Protein AF-A0A7Y2B402-F1 (afdb_monomer)

Sequence (270 aa):
MCKANLRSAFLPIAVLLTAFVLPTQAGGSGSSIPGFPDASLTIYPVSLILTGPVEEHSRFAEGFRRKFESEATDHARTLGSLLKEEGFDRSEFEETKLSLPAKSEAVAERAAAFGDFVRDSELKTDYALCATFTLHLEKGFQNVHGVIVDRMGTVVWQESQGVGDPAFDEDPPGTELQSLELLCARLTIPMALDEMSDAERTGAESRALRELRAKEPPARAEFAAMAERLAAMKDAEAAPDVLVFPARVGGDHTDTESATNLSALLSEAD

Nearest PDB structures (foldseek):
  6oga-assembly2_B  TM=4.633E-01  e=3.823E+00  Aequorea victoria
  6ofk-assembly2_B  TM=4.652E-01  e=3.823E+00  Aequorea victoria
  6ofm-assembly1_A  TM=4.617E-01  e=3.368E+00  Aequorea victoria
  6ofl-assembly2_B  TM=4.666E-01  e=4.340E+00  Aequorea victoria
  7dna-assembly5_I  TM=4.122E-01  e=7.206E+00  Aequorea victoria

Radius of gyration: 27.08 Å; Cα contacts (8 Å, |Δi|>4): 341; chains: 1; bounding box: 43×130×37 Å

Foldseek 3Di:
DDDDDDDDDDDDDPPPPPPPPDPPPPDPDLDAQPCFPPFAEEEEFEAEAEDAPCVVVVVVNVVVRVVSLVCRQVLSVLLCVLLLLLQRNRYHYDDDDQDADRDPVCQVRRLQSQLVVLQVDPDPTQKYKYWYWYAYPVPGTFKIKMFIAGSNSHTRDIDMDGPPHPVCVVPPDRDSSVSSVVVSVVVCRNNVSVVDDPVSRSNPVVNVVVVVVPPDDDDPVVVVVVVVVVVVQVVPPPPDDDDFAFDDDPHPDGHPVVSVVVVVVVVVVD

Solvent-accessible surface area (backbone atoms only — not comparable to full-atom values): 15779 Å² total; per-residue (Å²): 134,86,89,85,86,84,89,84,86,89,76,85,83,79,80,80,79,77,78,78,78,69,83,80,78,78,72,87,70,92,56,58,42,88,58,45,70,82,47,32,34,31,32,33,35,45,43,79,30,83,40,72,67,45,79,85,38,39,72,58,50,51,52,50,48,54,52,49,66,70,43,12,48,56,52,26,51,49,41,46,50,54,35,21,35,57,24,49,75,53,61,47,77,43,82,66,82,80,91,60,69,72,53,86,87,40,56,69,58,30,50,49,51,50,12,55,52,39,46,76,39,90,62,88,40,55,28,37,37,40,39,40,38,32,34,25,80,88,73,44,59,45,33,44,32,43,37,34,20,36,57,77,18,47,77,73,44,70,51,76,50,26,77,85,37,70,73,35,65,75,61,60,45,89,45,74,64,47,45,41,52,52,51,48,63,64,44,29,56,40,36,38,41,76,77,53,49,80,90,65,28,83,9,54,69,58,40,52,52,46,58,64,63,68,44,77,76,75,53,75,67,51,58,53,49,48,54,53,50,51,51,54,51,67,70,42,85,63,84,76,86,80,84,72,71,50,52,67,51,90,79,83,43,65,39,54,64,62,24,51,52,49,49,49,51,62,65,64,74,111

pLDDT: mean 78.88, std 19.61, range [28.56, 98.06]

Structure (mmCIF, N/CA/C/O backbone):
data_AF-A0A7Y2B402-F1
#
_entry.id   AF-A0A7Y2B402-F1
#
loop_
_atom_site.group_PDB
_atom_site.id
_atom_site.type_symbol
_atom_site.label_atom_id
_atom_site.label_alt_id
_atom_site.label_comp_id
_atom_site.label_asym_id
_atom_site.label_entity_id
_atom_site.label_seq_id
_atom_site.pdbx_PDB_ins_code
_atom_site.Cartn_x
_atom_site.Cartn_y
_atom_site.Cartn_z
_atom_site.occupancy
_atom_site.B_iso_or_equiv
_atom_site.auth_seq_id
_atom_site.auth_comp_id
_atom_site.auth_asym_id
_atom_site.auth_atom_id
_atom_site.pdbx_PDB_model_num
ATOM 1 N N . MET A 1 1 ? 8.230 -80.513 -9.243 1.00 34.03 1 MET A N 1
ATOM 2 C CA . MET A 1 1 ? 8.070 -80.216 -7.803 1.00 34.03 1 MET A CA 1
ATOM 3 C C . MET A 1 1 ? 7.024 -79.118 -7.636 1.00 34.03 1 MET A C 1
ATOM 5 O O . MET A 1 1 ? 7.102 -78.137 -8.351 1.00 34.03 1 MET A O 1
ATOM 9 N N . CYS A 1 2 ? 6.052 -79.381 -6.755 1.00 28.56 2 CYS A N 1
ATOM 10 C CA . CYS A 1 2 ? 5.091 -78.530 -6.025 1.00 28.56 2 CYS A CA 1
ATOM 11 C C . CYS A 1 2 ? 4.362 -77.307 -6.638 1.00 28.56 2 CYS A C 1
ATOM 13 O O . CYS A 1 2 ? 4.950 -76.368 -7.154 1.00 28.56 2 CYS A O 1
ATOM 15 N N . LYS A 1 3 ? 3.035 -77.333 -6.408 1.00 34.16 3 LYS A N 1
ATOM 16 C CA . LYS A 1 3 ? 2.004 -76.276 -6.496 1.00 34.16 3 LYS A CA 1
ATOM 17 C C . LYS A 1 3 ? 2.286 -75.071 -5.578 1.00 34.16 3 LYS A C 1
ATOM 19 O O . LYS A 1 3 ? 2.798 -75.298 -4.488 1.00 34.16 3 LYS A O 1
ATOM 24 N N . ALA A 1 4 ? 1.734 -73.891 -5.905 1.00 30.84 4 ALA A N 1
ATOM 25 C CA . ALA A 1 4 ? 0.842 -73.117 -5.012 1.00 30.84 4 ALA A CA 1
ATOM 26 C C . ALA A 1 4 ? 0.214 -71.879 -5.698 1.00 30.84 4 ALA A C 1
ATOM 28 O O . ALA A 1 4 ? 0.850 -71.204 -6.498 1.00 30.84 4 ALA A O 1
ATOM 29 N N . ASN A 1 5 ? -1.048 -71.615 -5.339 1.00 36.41 5 ASN A N 1
ATOM 30 C CA . ASN A 1 5 ? -1.876 -70.441 -5.648 1.00 36.41 5 ASN A CA 1
ATOM 31 C C . ASN A 1 5 ? -1.394 -69.167 -4.930 1.00 36.41 5 ASN A C 1
ATOM 33 O O . ASN A 1 5 ? -0.911 -69.277 -3.807 1.00 36.41 5 ASN A O 1
ATOM 37 N N . LEU A 1 6 ? -1.753 -67.981 -5.448 1.00 30.09 6 LEU A N 1
ATOM 38 C CA . LEU A 1 6 ? -2.205 -66.872 -4.593 1.00 30.09 6 LEU A CA 1
ATOM 39 C C . LEU A 1 6 ? -3.174 -65.932 -5.339 1.00 30.09 6 LEU A C 1
ATOM 41 O O . LEU A 1 6 ? -2.851 -65.367 -6.379 1.00 30.09 6 LEU A O 1
ATOM 45 N N . ARG A 1 7 ? -4.382 -65.793 -4.781 1.00 35.88 7 ARG A N 1
ATOM 46 C CA . ARG A 1 7 ? -5.383 -64.760 -5.092 1.00 35.88 7 ARG A CA 1
ATOM 47 C C . ARG A 1 7 ? -4.994 -63.453 -4.391 1.00 35.88 7 ARG A C 1
ATOM 49 O O . ARG A 1 7 ? -4.582 -63.521 -3.240 1.00 35.88 7 ARG A O 1
ATOM 56 N N . SER A 1 8 ? -5.228 -62.303 -5.023 1.00 34.41 8 SER A N 1
ATOM 57 C CA . SER A 1 8 ? -5.352 -60.980 -4.375 1.00 34.41 8 SER A CA 1
ATOM 58 C C . SER A 1 8 ? -5.829 -59.969 -5.434 1.00 34.41 8 SER A C 1
ATOM 60 O O . SER A 1 8 ? -5.126 -59.730 -6.405 1.00 34.41 8 SER A O 1
ATOM 62 N N . ALA A 1 9 ? -7.132 -59.678 -5.494 1.00 35.12 9 ALA A N 1
ATOM 63 C CA . ALA A 1 9 ? -7.771 -58.480 -4.929 1.00 35.12 9 ALA A CA 1
ATOM 64 C C . ALA A 1 9 ? -7.608 -57.227 -5.821 1.00 35.12 9 ALA A C 1
ATOM 66 O O . ALA A 1 9 ? -6.689 -56.434 -5.656 1.00 35.12 9 ALA A O 1
ATOM 67 N N . PHE A 1 10 ? -8.546 -57.050 -6.758 1.00 33.12 10 PHE A N 1
ATOM 68 C CA . PHE A 1 10 ? -8.800 -55.770 -7.424 1.00 33.12 10 PHE A CA 1
ATOM 69 C C . PHE A 1 10 ? -9.804 -54.976 -6.575 1.00 33.12 10 PHE A C 1
ATOM 71 O O . PHE A 1 10 ? -10.964 -55.372 -6.468 1.00 33.12 10 PHE A O 1
ATOM 78 N N . LEU A 1 11 ? -9.356 -53.873 -5.972 1.00 31.94 11 LEU A N 1
ATOM 79 C CA . LEU A 1 11 ? -10.222 -52.792 -5.495 1.00 31.94 11 LEU A CA 1
ATOM 80 C C . LEU A 1 11 ? -10.278 -51.710 -6.587 1.00 31.94 11 LEU A C 1
ATOM 82 O O . LEU A 1 11 ? -9.219 -51.337 -7.096 1.00 31.94 11 LEU A O 1
ATOM 86 N N . PRO A 1 12 ? -11.451 -51.163 -6.942 1.00 35.38 12 PRO A N 1
ATOM 87 C CA . PRO A 1 12 ? -11.514 -49.973 -7.775 1.00 35.38 12 PRO A CA 1
ATOM 88 C C . PRO A 1 12 ? -11.215 -48.732 -6.922 1.00 35.38 12 PRO A C 1
ATOM 90 O O . PRO A 1 12 ? -11.894 -48.461 -5.932 1.00 35.38 12 PRO A O 1
ATOM 93 N N . ILE A 1 13 ? -10.191 -47.975 -7.317 1.00 34.91 13 ILE A N 1
ATOM 94 C CA . ILE A 1 13 ? -9.917 -46.633 -6.798 1.00 34.91 13 ILE A CA 1
ATOM 95 C C . ILE A 1 13 ? -11.026 -45.719 -7.323 1.00 34.91 13 ILE A C 1
ATOM 97 O O . ILE A 1 13 ? -11.062 -45.376 -8.504 1.00 34.91 13 ILE A O 1
ATOM 101 N N . ALA A 1 14 ? -11.957 -45.359 -6.443 1.00 32.16 14 ALA A N 1
ATOM 102 C CA . ALA A 1 14 ? -12.903 -44.283 -6.679 1.00 32.16 14 ALA A CA 1
ATOM 103 C C . ALA A 1 14 ? -12.137 -42.954 -6.627 1.00 32.16 14 ALA A C 1
ATOM 105 O O . ALA A 1 14 ? -11.763 -42.479 -5.557 1.00 32.16 14 ALA A O 1
ATOM 106 N N . VAL A 1 15 ? -11.875 -42.370 -7.795 1.00 33.94 15 VAL A N 1
ATOM 107 C CA . VAL A 1 15 ? -11.407 -40.987 -7.905 1.00 33.94 15 VAL A CA 1
ATOM 108 C C . VAL A 1 15 ? -12.612 -40.091 -7.625 1.00 33.94 15 VAL A C 1
ATOM 110 O O . VAL A 1 15 ? -13.448 -39.865 -8.498 1.00 33.94 15 VAL A O 1
ATOM 113 N N . LEU A 1 16 ? -12.730 -39.618 -6.383 1.00 32.81 16 LEU A N 1
ATOM 114 C CA . LEU A 1 16 ? -13.591 -38.488 -6.051 1.00 32.81 16 LEU A CA 1
ATOM 115 C C . LEU A 1 16 ? -12.975 -37.232 -6.680 1.00 32.81 16 LEU A C 1
ATOM 117 O O . LEU A 1 16 ? -12.059 -36.628 -6.129 1.00 32.81 16 LEU A O 1
ATOM 121 N N . LEU A 1 17 ? -13.485 -36.843 -7.849 1.00 29.89 17 LEU A N 1
ATOM 122 C CA . LEU A 1 17 ? -13.378 -35.472 -8.338 1.00 29.89 17 LEU A CA 1
ATOM 123 C C . LEU A 1 17 ? -14.310 -34.609 -7.476 1.00 29.89 17 LEU A C 1
ATOM 125 O O . LEU A 1 17 ? -15.476 -34.398 -7.804 1.00 29.89 17 LEU A O 1
ATOM 129 N N . THR A 1 18 ? -13.816 -34.121 -6.341 1.00 32.94 18 THR A N 1
ATOM 130 C CA . THR A 1 18 ? -14.396 -32.933 -5.714 1.00 32.94 18 THR A CA 1
ATOM 131 C C . THR A 1 18 ? -14.025 -31.747 -6.589 1.00 32.94 18 THR A C 1
ATOM 133 O O . THR A 1 18 ? -12.910 -31.234 -6.523 1.00 32.94 18 THR A O 1
ATOM 136 N N . ALA A 1 19 ? -14.955 -31.353 -7.456 1.00 29.69 19 ALA A N 1
ATOM 137 C CA . ALA A 1 19 ? -14.923 -30.062 -8.116 1.00 29.69 19 ALA A CA 1
ATOM 138 C C . ALA A 1 19 ? -14.966 -28.979 -7.029 1.00 29.69 19 ALA A C 1
ATOM 140 O O . ALA A 1 19 ? -16.026 -28.672 -6.485 1.00 29.69 19 ALA A O 1
ATOM 141 N N . PHE A 1 20 ? -13.802 -28.430 -6.683 1.00 30.59 20 PHE A N 1
ATOM 142 C CA . PHE A 1 20 ? -13.726 -27.139 -6.020 1.00 30.59 20 PHE A CA 1
ATOM 143 C C . PHE A 1 20 ? -14.206 -26.113 -7.045 1.00 30.59 20 PHE A C 1
ATOM 145 O O . PHE A 1 20 ? -13.466 -25.691 -7.932 1.00 30.59 20 PHE A O 1
ATOM 152 N N . VAL A 1 21 ? -15.489 -25.770 -6.965 1.00 29.02 21 VAL A N 1
ATOM 153 C CA . VAL A 1 21 ? -16.014 -24.564 -7.595 1.00 29.02 21 VAL A CA 1
ATOM 154 C C . VAL A 1 21 ? -15.443 -23.406 -6.784 1.00 29.02 21 VAL A C 1
ATOM 156 O O . VAL A 1 21 ? -16.033 -22.972 -5.800 1.00 29.02 21 VAL A O 1
ATOM 159 N N . LEU A 1 22 ? -14.245 -22.955 -7.154 1.00 29.94 22 LEU A N 1
ATOM 160 C CA . LEU A 1 22 ? -13.794 -21.619 -6.791 1.00 29.94 22 LEU A CA 1
ATOM 161 C C . LEU A 1 22 ? -14.773 -20.649 -7.462 1.00 29.94 22 LEU A C 1
ATOM 163 O O . LEU A 1 22 ? -14.941 -20.738 -8.683 1.00 29.94 22 LEU A O 1
ATOM 167 N N . PRO A 1 23 ? -15.440 -19.743 -6.729 1.00 34.22 23 PRO A N 1
ATOM 168 C CA . PRO A 1 23 ? -16.131 -18.650 -7.377 1.00 34.22 23 PRO A CA 1
ATOM 169 C C . PRO A 1 23 ? -15.065 -17.803 -8.073 1.00 34.22 23 PRO A C 1
ATOM 171 O O . PRO A 1 23 ? -14.336 -17.035 -7.452 1.00 34.22 23 PRO A O 1
ATOM 174 N N . THR A 1 24 ? -14.951 -17.970 -9.387 1.00 35.50 24 THR A N 1
ATOM 175 C CA . THR A 1 24 ? -14.304 -16.996 -10.255 1.00 35.50 24 THR A CA 1
ATOM 176 C C . THR A 1 24 ? -15.199 -15.759 -10.249 1.00 35.50 24 THR A C 1
ATOM 178 O O . THR A 1 24 ? -16.077 -15.608 -11.092 1.00 35.50 24 THR A O 1
ATOM 181 N N . GLN A 1 25 ? -15.037 -14.895 -9.247 1.00 36.22 25 GLN A N 1
ATOM 182 C CA . GLN A 1 25 ? -15.566 -13.535 -9.282 1.00 36.22 25 GLN A CA 1
ATOM 183 C C . GLN A 1 25 ? -14.667 -12.726 -10.220 1.00 36.22 25 GLN A C 1
ATOM 185 O O . GLN A 1 25 ? -13.777 -11.994 -9.805 1.00 36.22 25 GLN A O 1
ATOM 190 N N . ALA A 1 26 ? -14.861 -12.954 -11.518 1.00 35.41 26 ALA A N 1
ATOM 191 C CA . ALA A 1 26 ? -14.522 -11.987 -12.541 1.00 35.41 26 ALA A CA 1
ATOM 192 C C . ALA A 1 26 ? -15.670 -10.969 -12.574 1.00 35.41 26 ALA A C 1
ATOM 194 O O . ALA A 1 26 ? -16.808 -11.337 -12.866 1.00 35.41 26 ALA A O 1
ATOM 195 N N . GLY A 1 27 ? -15.364 -9.715 -12.245 1.00 32.22 27 GLY A N 1
ATOM 196 C CA . GLY A 1 27 ? -16.312 -8.602 -12.244 1.00 32.22 27 GLY A CA 1
ATOM 197 C C . GLY A 1 27 ? -16.657 -8.144 -10.834 1.00 32.22 27 GLY A C 1
ATOM 198 O O . GLY A 1 27 ? -17.630 -8.617 -10.253 1.00 32.22 27 GLY A O 1
ATOM 199 N N . GLY A 1 28 ? -15.871 -7.203 -10.303 1.00 39.12 28 GLY A N 1
ATOM 200 C CA . GLY A 1 28 ? -16.219 -6.462 -9.097 1.00 39.12 28 GLY A CA 1
ATOM 201 C C . GLY A 1 28 ? -17.545 -5.735 -9.302 1.00 39.12 28 GLY A C 1
ATOM 202 O O . GLY A 1 28 ? -17.602 -4.663 -9.901 1.00 39.12 28 GLY A O 1
ATOM 203 N N . SER A 1 29 ? -18.634 -6.335 -8.830 1.00 40.38 29 SER A N 1
ATOM 204 C CA . SER A 1 29 ? -19.859 -5.604 -8.553 1.00 40.38 29 SER A CA 1
ATOM 205 C C . SER A 1 29 ? -19.589 -4.734 -7.331 1.00 40.38 29 SER A C 1
ATOM 207 O O . SER A 1 29 ? -19.230 -5.270 -6.286 1.00 40.38 29 SER A O 1
ATOM 209 N N . GLY A 1 30 ? -19.735 -3.415 -7.482 1.00 54.31 30 GLY A N 1
ATOM 210 C CA . GLY A 1 30 ? -19.558 -2.401 -6.439 1.00 54.31 30 GLY A CA 1
ATOM 211 C C . GLY A 1 30 ? -20.548 -2.532 -5.282 1.00 54.31 30 GLY A C 1
ATOM 212 O O . GLY A 1 30 ? -21.433 -1.701 -5.121 1.00 54.31 30 GLY A O 1
ATOM 213 N N . SER A 1 31 ? -20.417 -3.594 -4.496 1.00 68.31 31 SER A N 1
ATOM 214 C CA . SER A 1 31 ? -21.070 -3.746 -3.203 1.00 68.31 31 SER A CA 1
ATOM 215 C C . SER A 1 31 ? -20.075 -3.409 -2.105 1.00 68.31 31 SER A C 1
ATOM 217 O O . SER A 1 31 ? -18.958 -3.932 -2.104 1.00 68.31 31 SER A O 1
ATOM 219 N N . SER A 1 32 ? -20.501 -2.573 -1.164 1.00 87.31 32 SER A N 1
ATOM 220 C CA . SER A 1 32 ? -19.757 -2.310 0.060 1.00 87.31 32 SER A CA 1
ATOM 221 C C . SER A 1 32 ? -19.542 -3.598 0.862 1.00 87.31 32 SER A C 1
ATOM 223 O O . SER A 1 32 ? -20.394 -4.492 0.911 1.00 87.31 32 SER A O 1
ATOM 225 N N . ILE A 1 33 ? -18.371 -3.706 1.481 1.00 92.56 33 ILE A N 1
ATOM 226 C CA . ILE A 1 33 ? -18.034 -4.772 2.417 1.00 92.56 33 ILE A CA 1
ATOM 227 C C . ILE A 1 33 ? -18.825 -4.514 3.712 1.00 92.56 33 ILE A C 1
ATOM 229 O O . ILE A 1 33 ? -18.823 -3.385 4.214 1.00 92.56 33 ILE A O 1
ATOM 233 N N . PRO A 1 34 ? -19.490 -5.530 4.292 1.00 92.44 34 PRO A N 1
ATOM 234 C CA . PRO A 1 34 ? -20.296 -5.347 5.493 1.00 92.44 34 PRO A CA 1
ATOM 235 C C . PRO A 1 34 ? -19.535 -4.669 6.641 1.00 92.44 34 PRO A C 1
ATOM 237 O O . PRO A 1 34 ? -18.434 -5.071 7.003 1.00 92.44 34 PRO A O 1
ATOM 240 N N . GLY A 1 35 ? -20.152 -3.667 7.261 1.00 90.19 35 GLY A N 1
ATOM 241 C CA . GLY A 1 35 ? -19.608 -2.989 8.438 1.00 90.19 35 GLY A CA 1
ATOM 242 C C . GLY A 1 35 ? -18.700 -1.798 8.138 1.00 90.19 35 GLY A C 1
ATOM 243 O O . GLY A 1 35 ? -18.507 -0.986 9.035 1.00 90.19 35 GLY A O 1
ATOM 244 N N . PHE A 1 36 ? -18.189 -1.626 6.917 1.00 91.31 36 PHE A N 1
ATOM 245 C CA . PHE A 1 36 ? -17.562 -0.356 6.543 1.00 91.31 36 PHE A CA 1
ATOM 246 C C . PHE A 1 36 ? -18.618 0.757 6.394 1.00 91.31 36 PHE A C 1
ATOM 248 O O . PHE A 1 36 ? -19.749 0.458 6.000 1.00 91.31 36 PHE A O 1
ATOM 255 N N . PRO A 1 37 ? -18.280 2.019 6.734 1.00 88.88 37 PRO A N 1
ATOM 256 C CA . PRO A 1 37 ? -16.951 2.522 7.121 1.00 88.88 37 PRO A CA 1
ATOM 257 C C . PRO A 1 37 ? -16.579 2.341 8.611 1.00 88.88 37 PRO A C 1
ATOM 259 O O . PRO A 1 37 ? -15.480 2.720 9.018 1.00 88.88 37 PRO A O 1
ATOM 262 N N . ASP A 1 38 ? -17.460 1.778 9.443 1.00 90.06 38 ASP A N 1
ATOM 263 C CA . ASP A 1 38 ? -17.245 1.642 10.897 1.00 90.06 38 ASP A CA 1
ATOM 264 C C . ASP A 1 38 ? -16.329 0.483 11.312 1.00 90.06 38 ASP A C 1
ATOM 266 O O . ASP A 1 38 ? -15.810 0.474 12.431 1.00 90.06 38 ASP A O 1
ATOM 270 N N . ALA A 1 39 ? -16.108 -0.474 10.416 1.00 94.31 39 ALA A N 1
ATOM 271 C CA . ALA A 1 39 ? -15.206 -1.593 10.624 1.00 94.31 39 ALA A CA 1
ATOM 272 C C . ALA A 1 39 ? -13.742 -1.143 10.745 1.00 94.31 39 ALA A C 1
ATOM 274 O O . ALA A 1 39 ? -13.305 -0.155 10.157 1.00 94.31 39 ALA A O 1
ATOM 275 N N . SER A 1 40 ? -12.966 -1.912 11.500 1.00 96.31 40 SER A N 1
ATOM 276 C CA . SER A 1 40 ? -11.522 -1.727 11.650 1.00 96.31 40 SER A CA 1
ATOM 277 C C . SER A 1 40 ? -10.736 -2.583 10.654 1.00 96.31 40 SER A C 1
ATOM 279 O O . SER A 1 40 ? -11.165 -3.681 10.292 1.00 96.31 40 SER A O 1
ATOM 281 N N . LEU A 1 41 ? -9.567 -2.096 10.226 1.00 97.38 41 LEU A N 1
ATOM 282 C CA . LEU A 1 41 ? -8.743 -2.737 9.196 1.00 97.38 41 LEU A CA 1
ATOM 283 C C . LEU A 1 41 ? -7.283 -2.864 9.642 1.00 97.38 41 LEU A C 1
ATOM 285 O O . LEU A 1 41 ? -6.664 -1.868 9.989 1.00 97.38 41 LEU A O 1
ATOM 289 N N . THR A 1 42 ? -6.685 -4.047 9.564 1.00 97.31 42 THR A N 1
ATOM 290 C CA . THR A 1 42 ? -5.227 -4.210 9.672 1.00 97.31 42 THR A CA 1
ATOM 291 C C . THR A 1 42 ? -4.595 -4.224 8.287 1.00 97.31 42 THR A C 1
ATOM 293 O O . THR A 1 42 ? -4.969 -5.034 7.442 1.00 97.31 42 THR A O 1
ATOM 296 N N . ILE A 1 43 ? -3.607 -3.367 8.049 1.00 97.19 43 ILE A N 1
ATOM 297 C CA . ILE A 1 43 ? -2.870 -3.295 6.786 1.00 97.19 43 ILE A CA 1
ATOM 298 C C . ILE A 1 43 ? -1.521 -3.998 6.955 1.00 97.19 43 ILE A C 1
ATOM 300 O O . ILE A 1 43 ? -0.716 -3.630 7.814 1.00 97.19 43 ILE A O 1
ATOM 304 N N . TYR A 1 44 ? -1.276 -5.008 6.122 1.00 96.44 44 TYR A N 1
ATOM 305 C CA . TYR A 1 44 ? -0.023 -5.763 6.092 1.00 96.44 44 TYR A CA 1
ATOM 306 C C . TYR A 1 44 ? 1.004 -5.147 5.130 1.00 96.44 44 TYR A C 1
ATOM 308 O O . TYR A 1 44 ? 0.617 -4.440 4.192 1.00 96.44 44 TYR A O 1
ATOM 316 N N . PRO A 1 45 ? 2.309 -5.446 5.308 1.00 95.69 45 PRO A N 1
ATOM 317 C CA . PRO A 1 45 ? 3.360 -4.952 4.428 1.00 95.69 45 PRO A CA 1
ATOM 318 C C . PRO A 1 45 ? 3.098 -5.308 2.962 1.00 95.69 45 PRO A C 1
ATOM 320 O O . PRO A 1 45 ? 2.725 -6.439 2.635 1.00 95.69 45 PRO A O 1
ATOM 323 N N . VAL A 1 46 ? 3.326 -4.343 2.071 1.00 94.38 46 VAL A N 1
ATOM 324 C CA . VAL A 1 46 ? 3.119 -4.534 0.630 1.00 94.38 46 VAL A CA 1
ATOM 325 C C . VAL A 1 46 ? 4.149 -5.523 0.089 1.00 94.38 46 VAL A C 1
ATOM 327 O O . VAL A 1 46 ? 5.336 -5.451 0.404 1.00 94.38 46 VAL A O 1
ATOM 330 N N . SER A 1 47 ? 3.697 -6.450 -0.748 1.00 93.44 47 SER A N 1
ATOM 331 C CA . SER A 1 47 ? 4.545 -7.458 -1.390 1.00 93.44 47 SER A CA 1
ATOM 332 C C . SER A 1 47 ? 4.887 -7.072 -2.830 1.00 93.44 47 SER A C 1
ATOM 334 O O . SER A 1 47 ? 4.118 -6.386 -3.501 1.00 93.44 47 SER A O 1
ATOM 336 N N . LEU A 1 48 ? 6.042 -7.531 -3.319 1.00 93.38 48 LEU A N 1
ATOM 337 C CA . LEU A 1 48 ? 6.522 -7.262 -4.675 1.00 93.38 48 LEU A CA 1
ATOM 338 C C . LEU A 1 48 ? 6.803 -8.562 -5.427 1.00 93.38 48 LEU A C 1
ATOM 340 O O . LEU A 1 48 ? 7.535 -9.429 -4.948 1.00 93.38 48 LEU A O 1
ATOM 344 N N . ILE A 1 49 ? 6.300 -8.643 -6.654 1.00 93.62 49 ILE A N 1
ATOM 345 C CA . ILE A 1 49 ? 6.643 -9.663 -7.641 1.00 93.62 49 ILE A CA 1
ATOM 346 C C . ILE A 1 49 ? 7.466 -8.999 -8.744 1.00 93.62 49 ILE A C 1
ATOM 348 O O . ILE A 1 49 ? 7.000 -8.079 -9.410 1.00 93.62 49 ILE A O 1
ATOM 352 N N . LEU A 1 50 ? 8.691 -9.486 -8.949 1.00 93.62 50 LEU A N 1
ATOM 353 C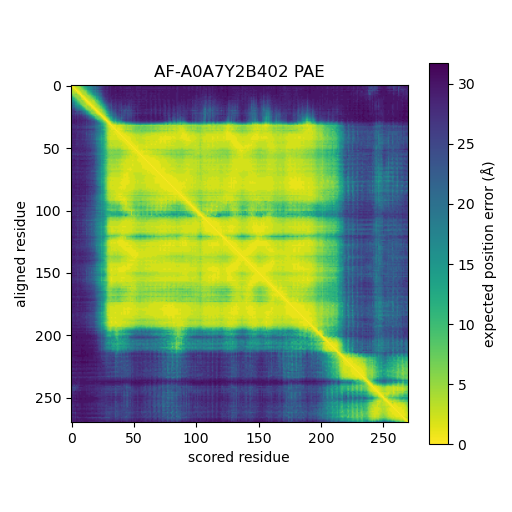 CA . LEU A 1 50 ? 9.539 -9.074 -10.068 1.00 93.62 50 LEU A CA 1
ATOM 354 C C . LEU A 1 50 ? 9.373 -10.046 -11.237 1.00 93.62 50 LEU A C 1
ATOM 356 O O . LEU A 1 50 ? 9.477 -11.257 -11.052 1.00 93.62 50 LEU A O 1
ATOM 360 N N . THR A 1 51 ? 9.158 -9.506 -12.433 1.00 94.06 51 THR A N 1
ATOM 361 C CA . THR A 1 51 ? 9.002 -10.248 -13.694 1.00 94.06 51 THR A CA 1
ATOM 362 C C . THR A 1 51 ? 9.938 -9.698 -14.779 1.00 94.06 51 THR A C 1
ATOM 364 O O . THR A 1 51 ? 10.598 -8.672 -14.589 1.00 94.06 51 THR A O 1
ATOM 367 N N . GLY A 1 52 ? 10.006 -10.381 -15.924 1.00 92.56 52 GLY A N 1
ATOM 368 C CA . GLY A 1 52 ? 10.909 -10.039 -17.027 1.00 92.56 52 GLY A CA 1
ATOM 369 C C . GLY A 1 52 ? 12.260 -10.756 -16.921 1.00 92.56 52 GLY A C 1
ATOM 370 O O . GLY A 1 52 ? 12.312 -11.837 -16.332 1.00 92.56 52 GLY A O 1
ATOM 371 N N . PRO A 1 53 ? 13.348 -10.191 -17.477 1.00 94.12 53 PRO A N 1
ATOM 372 C CA . PRO A 1 53 ? 14.673 -10.817 -17.484 1.00 94.12 53 PRO A CA 1
ATOM 373 C C . PRO A 1 53 ? 15.375 -10.685 -16.117 1.00 94.12 53 PRO A C 1
ATOM 375 O O . PRO A 1 53 ? 16.420 -10.050 -15.965 1.00 94.12 53 PRO A O 1
ATOM 378 N N . VAL A 1 54 ? 14.768 -11.272 -15.080 1.00 92.94 54 VAL A N 1
ATOM 379 C CA . VAL A 1 54 ? 15.230 -11.193 -13.685 1.00 92.94 54 VAL A CA 1
ATOM 380 C C . VAL A 1 54 ? 16.613 -11.816 -13.526 1.00 92.94 54 VAL A C 1
ATOM 382 O O . VAL A 1 54 ? 17.446 -11.267 -12.809 1.00 92.94 54 VAL A O 1
ATOM 385 N N . GLU A 1 55 ? 16.893 -12.923 -14.210 1.00 93.19 55 GLU A N 1
ATOM 386 C CA . GLU A 1 55 ? 18.193 -13.592 -14.184 1.00 93.19 55 GLU A CA 1
ATOM 387 C C . GLU A 1 55 ? 19.292 -12.720 -14.808 1.00 93.19 55 GLU A C 1
ATOM 389 O O . GLU A 1 55 ? 20.382 -12.596 -14.238 1.00 93.19 55 GLU A O 1
ATOM 394 N N . GLU A 1 56 ? 18.993 -12.063 -15.933 1.00 95.69 56 GLU A N 1
ATOM 395 C CA . GLU A 1 56 ? 19.929 -11.177 -16.643 1.00 95.69 56 GLU A CA 1
ATOM 396 C C . GLU A 1 56 ? 20.267 -9.932 -15.810 1.00 95.69 56 GLU A C 1
ATOM 398 O O . GLU A 1 56 ? 21.403 -9.453 -15.815 1.00 95.69 56 GLU A O 1
ATOM 403 N N . HIS A 1 57 ? 19.307 -9.456 -15.016 1.00 93.75 57 HIS A N 1
ATOM 404 C CA . HIS A 1 57 ? 19.457 -8.313 -14.116 1.00 93.75 57 HIS A CA 1
ATOM 405 C C . HIS A 1 57 ? 19.526 -8.706 -12.635 1.00 93.75 57 HIS A C 1
ATOM 407 O O . HIS A 1 57 ? 19.202 -7.897 -11.766 1.00 93.75 57 HIS A O 1
ATOM 413 N N . SER A 1 58 ? 19.983 -9.920 -12.321 1.00 93.75 58 SER A N 1
ATOM 414 C CA . SER A 1 58 ? 19.909 -10.510 -10.972 1.00 93.75 58 SER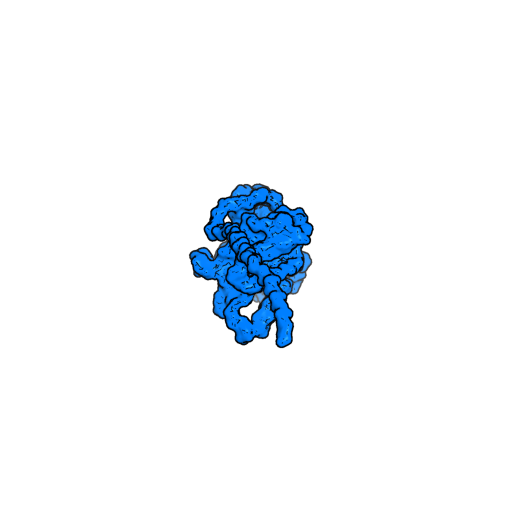 A CA 1
ATOM 415 C C . SER A 1 58 ? 20.430 -9.607 -9.850 1.00 93.75 58 SER A C 1
ATOM 417 O O . SER A 1 58 ? 19.768 -9.457 -8.825 1.00 93.75 58 SER A O 1
ATOM 419 N N . ARG A 1 59 ? 21.567 -8.928 -10.054 1.00 93.94 59 ARG A N 1
ATOM 420 C CA . ARG A 1 59 ? 22.131 -7.994 -9.062 1.00 93.94 59 ARG A CA 1
ATOM 421 C C . ARG A 1 59 ? 21.217 -6.799 -8.786 1.00 93.94 59 ARG A C 1
ATOM 423 O O . ARG A 1 59 ? 21.081 -6.383 -7.637 1.00 93.94 59 ARG A O 1
ATOM 430 N N . PHE A 1 60 ? 20.625 -6.234 -9.836 1.00 92.88 60 PHE A N 1
ATOM 431 C CA . PHE A 1 60 ? 19.670 -5.138 -9.706 1.00 92.88 60 PHE A CA 1
ATOM 432 C C . PHE A 1 60 ? 18.378 -5.633 -9.057 1.00 92.88 60 PHE A C 1
ATOM 434 O O . PHE A 1 60 ? 17.924 -5.034 -8.090 1.00 92.88 60 PHE A O 1
ATOM 441 N N . ALA A 1 61 ? 17.836 -6.759 -9.528 1.00 93.44 61 ALA A N 1
ATOM 442 C CA . ALA A 1 61 ? 16.608 -7.350 -9.012 1.00 93.44 61 ALA A CA 1
ATOM 443 C C . ALA A 1 61 ? 16.704 -7.685 -7.515 1.00 93.44 61 ALA A C 1
ATOM 445 O O . ALA A 1 61 ? 15.778 -7.401 -6.759 1.00 93.44 61 ALA A O 1
ATOM 446 N N . GLU A 1 62 ? 17.833 -8.239 -7.066 1.00 94.56 62 GLU A N 1
ATOM 447 C CA . GLU A 1 62 ? 18.071 -8.521 -5.649 1.00 94.56 62 GLU A CA 1
ATOM 448 C C . GLU A 1 62 ? 18.169 -7.231 -4.823 1.00 94.56 62 GLU A C 1
ATOM 450 O O . GLU A 1 62 ? 17.555 -7.128 -3.760 1.00 94.56 62 GLU A O 1
ATOM 455 N N . GLY A 1 63 ? 18.909 -6.231 -5.316 1.00 93.94 63 GLY A N 1
ATOM 456 C CA . GLY A 1 63 ? 19.035 -4.934 -4.653 1.00 93.94 63 GLY A CA 1
ATOM 457 C C . GLY A 1 63 ? 17.692 -4.213 -4.529 1.00 93.94 63 GLY A C 1
ATOM 458 O O . GLY A 1 63 ? 17.346 -3.737 -3.449 1.00 93.94 63 GLY A O 1
ATOM 459 N N . PHE A 1 64 ? 16.916 -4.195 -5.613 1.00 92.00 64 PHE A N 1
ATOM 460 C CA . PHE A 1 64 ? 15.585 -3.603 -5.651 1.00 92.00 64 PHE A CA 1
ATOM 461 C C . PHE A 1 64 ? 14.627 -4.325 -4.703 1.00 92.00 64 PHE A C 1
ATOM 463 O O . PHE A 1 64 ? 13.992 -3.680 -3.876 1.00 92.00 64 PHE A O 1
ATOM 470 N N . ARG A 1 65 ? 14.583 -5.665 -4.745 1.00 92.69 65 ARG A N 1
ATOM 471 C CA . ARG A 1 65 ? 13.748 -6.463 -3.838 1.00 92.69 65 ARG A CA 1
ATOM 472 C C . ARG A 1 65 ? 14.087 -6.190 -2.379 1.00 92.69 65 ARG A C 1
ATOM 474 O O . ARG A 1 65 ? 13.187 -5.953 -1.587 1.00 92.69 65 ARG A O 1
ATOM 481 N N . ARG A 1 66 ? 15.375 -6.178 -2.028 1.00 93.31 66 ARG A N 1
ATOM 482 C CA . ARG A 1 66 ? 15.816 -5.909 -0.655 1.00 93.31 66 ARG A CA 1
ATOM 483 C C . ARG A 1 66 ? 15.383 -4.525 -0.184 1.00 93.31 66 ARG A C 1
ATOM 485 O O . ARG A 1 66 ? 14.928 -4.401 0.948 1.00 93.31 66 ARG A O 1
ATOM 492 N N . LYS A 1 67 ? 15.525 -3.509 -1.042 1.00 92.56 67 LYS A N 1
ATOM 493 C CA . LYS A 1 67 ? 15.073 -2.149 -0.743 1.00 92.56 67 LYS A CA 1
ATOM 494 C C . LYS A 1 67 ? 13.557 -2.122 -0.531 1.00 92.56 67 LYS A C 1
ATOM 496 O O . LYS A 1 67 ? 13.107 -1.710 0.533 1.00 92.56 67 LYS A O 1
ATOM 501 N N . PHE A 1 68 ? 12.795 -2.662 -1.479 1.00 92.88 68 PHE A N 1
ATOM 502 C CA . PHE A 1 68 ? 11.338 -2.714 -1.391 1.00 92.88 68 PHE A CA 1
ATOM 503 C C . PHE A 1 68 ? 10.868 -3.445 -0.125 1.00 92.88 68 PHE A C 1
ATOM 505 O O . PHE A 1 68 ? 10.019 -2.953 0.604 1.00 92.88 68 PHE A O 1
ATOM 512 N N . GLU A 1 69 ? 11.461 -4.597 0.195 1.00 91.25 69 GLU A N 1
ATOM 513 C CA . GLU A 1 69 ? 11.145 -5.360 1.406 1.00 91.25 69 GLU A CA 1
ATOM 514 C C . GLU A 1 69 ? 11.541 -4.652 2.709 1.00 91.25 69 GLU A C 1
ATOM 516 O O . GLU A 1 69 ? 11.004 -4.998 3.763 1.00 91.25 69 GLU A O 1
ATOM 521 N N . SER A 1 70 ? 12.505 -3.727 2.671 1.00 91.50 70 SER A N 1
ATOM 522 C CA . SER A 1 70 ? 12.847 -2.888 3.826 1.00 91.50 70 SER A CA 1
ATOM 523 C C . SER A 1 70 ? 11.876 -1.721 4.015 1.00 91.50 70 SER A C 1
ATOM 525 O O . SER A 1 70 ? 11.678 -1.295 5.146 1.00 91.50 70 SER A O 1
ATOM 527 N N . GLU A 1 71 ? 11.230 -1.271 2.936 1.00 93.38 71 GLU A N 1
ATOM 528 C CA . GLU A 1 71 ? 10.256 -0.166 2.912 1.00 93.38 71 GLU A CA 1
ATOM 529 C C . GLU A 1 71 ? 8.795 -0.670 2.937 1.00 93.38 71 GLU A C 1
ATOM 531 O O . GLU A 1 71 ? 7.858 0.116 3.023 1.00 93.38 71 GLU A O 1
ATOM 536 N N . ALA A 1 72 ? 8.567 -1.988 2.905 1.00 92.31 72 ALA A N 1
ATOM 537 C CA . ALA A 1 72 ? 7.236 -2.589 2.768 1.00 92.31 72 ALA A CA 1
ATOM 538 C C . ALA A 1 72 ? 6.249 -2.187 3.879 1.00 92.31 72 ALA A C 1
ATOM 540 O O . ALA A 1 72 ? 5.059 -1.998 3.611 1.00 92.31 72 ALA A O 1
ATOM 541 N N . THR A 1 73 ? 6.732 -2.043 5.116 1.00 91.75 73 THR A N 1
ATOM 542 C CA . THR A 1 73 ? 5.932 -1.538 6.243 1.00 91.75 73 THR A CA 1
ATOM 543 C C . THR A 1 73 ? 5.605 -0.056 6.068 1.00 91.75 73 THR A C 1
ATOM 545 O O . THR A 1 73 ? 4.489 0.367 6.361 1.00 91.75 73 THR A O 1
ATOM 548 N N . ASP A 1 74 ? 6.542 0.738 5.548 1.00 92.94 74 ASP A N 1
ATOM 549 C CA . ASP A 1 74 ? 6.301 2.155 5.284 1.00 92.94 74 ASP A CA 1
ATOM 550 C C . ASP A 1 74 ? 5.299 2.336 4.140 1.00 92.94 74 ASP A C 1
ATOM 552 O O . ASP A 1 74 ? 4.411 3.173 4.254 1.00 92.94 74 ASP A O 1
ATOM 556 N N . HIS A 1 75 ? 5.316 1.479 3.114 1.00 94.88 75 HIS A N 1
ATOM 557 C CA . HIS A 1 75 ? 4.263 1.450 2.092 1.00 94.88 75 HIS A CA 1
ATOM 558 C C . HIS A 1 75 ? 2.876 1.166 2.689 1.00 94.88 75 HIS A C 1
ATOM 560 O O . HIS A 1 75 ? 1.903 1.825 2.320 1.00 94.88 75 HIS A O 1
ATOM 566 N N . ALA A 1 76 ? 2.771 0.231 3.642 1.00 94.75 76 ALA A N 1
ATOM 567 C CA . ALA A 1 76 ? 1.518 -0.030 4.354 1.00 94.75 76 ALA A CA 1
ATOM 568 C C . ALA A 1 76 ? 1.050 1.199 5.156 1.00 94.75 76 ALA A C 1
ATOM 570 O O . ALA A 1 76 ? -0.130 1.549 5.120 1.00 94.75 76 ALA A O 1
ATOM 571 N N . ARG A 1 77 ? 1.974 1.909 5.818 1.00 93.75 77 ARG A N 1
ATOM 572 C CA . ARG A 1 77 ? 1.687 3.166 6.535 1.00 93.75 77 ARG A CA 1
ATOM 573 C C . ARG A 1 77 ? 1.271 4.296 5.599 1.00 93.75 77 ARG A C 1
ATOM 575 O O . ARG A 1 77 ? 0.355 5.054 5.925 1.00 93.75 77 ARG A O 1
ATOM 582 N N . THR A 1 78 ? 1.899 4.403 4.431 1.00 95.19 78 THR A N 1
ATOM 583 C CA . THR A 1 78 ? 1.500 5.348 3.386 1.00 95.19 78 THR A CA 1
ATOM 584 C C . THR A 1 78 ? 0.087 5.040 2.905 1.00 95.19 78 THR A C 1
ATOM 586 O O . THR A 1 78 ? -0.723 5.957 2.833 1.00 95.19 78 THR A O 1
ATOM 589 N N . LEU A 1 79 ? -0.257 3.769 2.670 1.00 95.81 79 LEU A N 1
ATOM 590 C CA . LEU A 1 79 ? -1.625 3.384 2.311 1.00 95.81 79 LEU A CA 1
ATOM 591 C C . LEU A 1 79 ? -2.635 3.751 3.403 1.00 95.81 79 LEU A C 1
ATOM 593 O O . LEU A 1 79 ? -3.666 4.339 3.097 1.00 95.81 79 LEU A O 1
ATOM 597 N N . GLY A 1 80 ? -2.331 3.476 4.674 1.00 94.06 80 GLY A N 1
ATOM 598 C CA . GLY A 1 80 ? -3.190 3.905 5.781 1.00 94.06 80 GLY A CA 1
ATOM 599 C C . GLY A 1 80 ? -3.329 5.428 5.875 1.00 94.06 80 GLY A C 1
ATOM 600 O O . GLY A 1 80 ? -4.405 5.927 6.184 1.00 94.06 80 GLY A O 1
ATOM 601 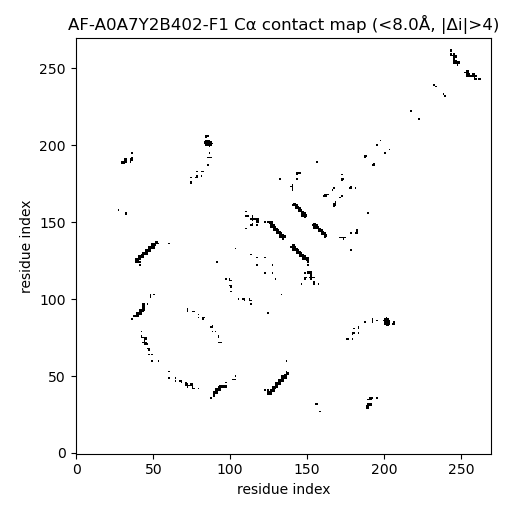N N . SER A 1 81 ? -2.279 6.182 5.540 1.00 91.44 81 SER A N 1
ATOM 602 C CA . SER A 1 81 ? -2.350 7.649 5.470 1.00 91.44 81 SER A CA 1
ATOM 603 C C . SER A 1 81 ? -3.259 8.120 4.333 1.00 91.44 81 SER A C 1
ATOM 605 O O . SER A 1 81 ? -4.074 9.010 4.549 1.00 91.44 81 SER A O 1
ATOM 607 N N . LEU A 1 82 ? -3.177 7.490 3.156 1.00 92.19 82 LEU A N 1
ATOM 608 C CA . LEU A 1 82 ? -4.068 7.768 2.025 1.00 92.19 82 LEU A CA 1
ATOM 609 C C . LEU A 1 82 ? -5.530 7.442 2.367 1.00 92.19 82 LEU A C 1
ATOM 611 O O . LEU A 1 82 ? -6.420 8.237 2.088 1.00 92.19 82 LEU A O 1
ATOM 615 N N . LEU A 1 83 ? -5.785 6.313 3.031 1.00 92.25 83 LEU A N 1
ATOM 616 C CA . LEU A 1 83 ? -7.129 5.952 3.493 1.00 92.25 83 LEU A CA 1
ATOM 617 C C . LEU A 1 83 ? -7.661 6.953 4.526 1.00 92.25 83 LEU A C 1
ATOM 619 O O . LEU A 1 83 ? -8.826 7.342 4.468 1.00 92.25 83 LEU A O 1
ATOM 623 N N . LYS A 1 84 ? -6.796 7.433 5.424 1.00 89.88 84 LYS A N 1
ATOM 624 C CA . LYS A 1 84 ? -7.139 8.490 6.378 1.00 89.88 84 LYS A CA 1
ATOM 625 C C . LYS A 1 84 ? -7.486 9.803 5.685 1.00 89.88 84 LYS A C 1
ATOM 627 O O . LYS A 1 84 ? -8.413 10.478 6.126 1.00 89.88 84 LYS A O 1
ATOM 632 N N . GLU A 1 85 ? -6.792 10.160 4.604 1.00 84.62 85 GLU A N 1
ATOM 633 C CA . GLU A 1 85 ? -7.154 11.312 3.763 1.00 84.62 85 GLU A CA 1
ATOM 634 C C . GLU A 1 85 ? -8.555 11.153 3.152 1.00 84.62 85 GLU A C 1
ATOM 636 O O . GLU A 1 85 ? -9.310 12.124 3.112 1.00 84.62 85 GLU A O 1
ATOM 641 N N . GLU A 1 86 ? -8.944 9.931 2.781 1.00 83.94 86 GLU A N 1
ATOM 642 C CA . GLU A 1 86 ? -10.307 9.603 2.331 1.00 83.94 86 GLU A CA 1
ATOM 643 C C . GLU A 1 86 ? -11.334 9.483 3.477 1.00 83.94 86 GLU A C 1
ATOM 645 O O . GLU A 1 86 ? -12.514 9.232 3.237 1.00 83.94 86 GLU A O 1
ATOM 650 N N . GLY A 1 87 ? -10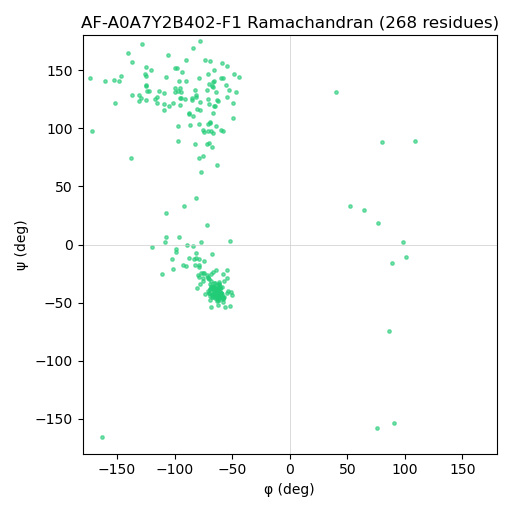.921 9.727 4.725 1.00 84.31 87 GLY A N 1
ATOM 651 C CA . GLY A 1 87 ? -11.787 9.747 5.906 1.00 84.31 87 GLY A CA 1
ATOM 652 C C . GLY A 1 87 ? -11.787 8.464 6.735 1.00 84.31 87 GLY A C 1
ATOM 653 O O . GLY A 1 87 ? -12.490 8.408 7.741 1.00 84.31 87 GLY A O 1
ATOM 654 N N . PHE A 1 88 ? -10.996 7.456 6.364 1.00 90.00 88 PHE A N 1
ATOM 655 C CA . PHE A 1 88 ? -10.889 6.196 7.095 1.00 90.00 88 PHE A CA 1
ATOM 656 C C . PHE A 1 88 ? -9.676 6.179 8.036 1.00 90.00 88 PHE A C 1
ATOM 658 O O . PHE A 1 88 ? -8.546 5.952 7.609 1.00 90.00 88 PHE A O 1
ATOM 665 N N . ASP A 1 89 ? -9.893 6.373 9.337 1.00 89.25 89 ASP A N 1
ATOM 666 C CA . ASP A 1 89 ? -8.826 6.434 10.351 1.00 89.25 89 ASP A CA 1
ATOM 667 C C . ASP A 1 89 ? -8.745 5.205 11.274 1.00 89.25 89 ASP A C 1
ATOM 669 O O . ASP A 1 89 ? -7.937 5.175 12.203 1.00 89.25 89 ASP A O 1
ATOM 673 N N . ARG A 1 90 ? -9.538 4.163 10.999 1.00 91.69 90 ARG A N 1
ATOM 674 C CA . ARG A 1 90 ? -9.643 2.937 11.811 1.00 91.69 90 ARG A CA 1
ATOM 675 C C . ARG A 1 90 ? -8.684 1.831 11.352 1.00 91.69 90 ARG A C 1
ATOM 677 O O . ARG A 1 90 ? -9.014 0.644 11.421 1.00 91.69 90 ARG A O 1
ATOM 684 N N . SER A 1 91 ? -7.509 2.222 10.855 1.00 92.50 91 SER A N 1
ATOM 685 C CA . SER A 1 91 ? -6.476 1.301 10.376 1.00 92.50 91 SER A CA 1
ATOM 686 C C . SER A 1 91 ? -5.402 1.018 11.431 1.00 92.50 91 SER A C 1
ATOM 688 O O . SER A 1 91 ? -4.817 1.949 11.985 1.00 92.50 91 SER A O 1
ATOM 690 N N . GLU A 1 92 ? -5.070 -0.254 11.626 1.00 93.88 92 GLU A N 1
ATOM 691 C CA . GLU A 1 92 ? -3.868 -0.718 12.324 1.00 93.88 92 GLU A CA 1
ATOM 692 C C . GLU A 1 92 ? -2.838 -1.257 11.319 1.00 93.88 92 GLU A C 1
ATOM 694 O O . GLU A 1 92 ? -3.173 -1.570 10.175 1.00 93.88 92 GLU A O 1
ATOM 699 N N . PHE A 1 93 ? -1.579 -1.386 11.738 1.00 92.88 93 PHE A N 1
ATOM 700 C CA . PHE A 1 93 ? -0.489 -1.845 10.875 1.00 92.88 93 PHE A CA 1
ATOM 701 C C . PHE A 1 93 ? 0.216 -3.042 11.492 1.00 92.88 93 PHE A C 1
ATOM 703 O O . PHE A 1 93 ? 0.528 -3.039 12.682 1.00 92.88 93 PHE A O 1
ATOM 710 N N . GLU A 1 94 ? 0.517 -4.026 10.656 1.00 90.19 94 GLU A N 1
ATOM 711 C CA . GLU A 1 94 ? 1.340 -5.172 11.021 1.00 90.19 94 GLU A CA 1
ATOM 712 C C . GLU A 1 94 ? 2.717 -5.068 10.368 1.00 90.19 94 GLU A C 1
ATOM 714 O O . GLU A 1 94 ? 2.861 -4.608 9.236 1.00 90.19 94 GLU A O 1
ATOM 719 N N . GLU A 1 95 ? 3.748 -5.520 11.079 1.00 87.19 95 GLU A N 1
ATOM 720 C CA . GLU A 1 95 ? 5.123 -5.581 10.553 1.00 87.19 95 GLU A CA 1
ATOM 721 C C . GLU A 1 95 ? 5.480 -6.988 10.055 1.00 87.19 95 GLU A C 1
ATOM 723 O O . GLU A 1 95 ? 6.543 -7.218 9.469 1.00 87.19 95 GLU A O 1
ATOM 728 N N . THR A 1 96 ? 4.583 -7.950 10.283 1.00 86.19 96 THR A N 1
ATOM 729 C CA . THR A 1 96 ? 4.794 -9.350 9.933 1.00 86.19 96 THR A CA 1
ATOM 730 C C . THR A 1 96 ? 4.883 -9.517 8.419 1.00 86.19 96 THR A C 1
ATOM 732 O O . THR A 1 96 ? 3.939 -9.238 7.680 1.00 86.19 96 THR A O 1
ATOM 735 N N . LYS A 1 97 ? 6.030 -10.017 7.945 1.00 79.56 97 LYS A N 1
ATOM 736 C CA . LYS A 1 97 ? 6.240 -10.311 6.525 1.00 79.56 97 LYS A CA 1
ATOM 737 C C . LYS A 1 97 ? 5.418 -11.523 6.096 1.00 79.56 97 LYS A C 1
ATOM 739 O O . LYS A 1 97 ? 5.573 -12.612 6.646 1.00 79.56 97 LYS A O 1
ATOM 744 N N . LEU A 1 98 ? 4.603 -11.338 5.063 1.00 83.50 98 LEU A N 1
ATOM 745 C CA . LEU A 1 98 ? 3.813 -12.402 4.455 1.00 83.50 98 LEU A CA 1
ATOM 746 C C . LEU A 1 98 ? 4.662 -13.206 3.465 1.00 83.50 98 LEU A C 1
ATOM 748 O O . LEU A 1 98 ? 5.340 -12.643 2.605 1.00 83.50 98 LEU A O 1
ATOM 752 N N . SER A 1 99 ? 4.589 -14.534 3.547 1.00 81.19 99 SER A N 1
ATOM 753 C CA . SER A 1 99 ? 5.152 -15.424 2.529 1.00 81.19 99 SER A CA 1
ATOM 754 C C . SER A 1 99 ? 4.045 -15.840 1.564 1.00 81.19 99 SER A C 1
ATOM 756 O O . SER A 1 99 ? 3.347 -16.826 1.786 1.00 81.19 99 SER A O 1
ATOM 758 N N . LEU A 1 100 ? 3.846 -15.043 0.513 1.00 83.88 100 LEU A N 1
ATOM 759 C CA . LEU A 1 100 ? 2.833 -15.298 -0.511 1.00 83.88 100 LEU A CA 1
ATOM 760 C C . LEU A 1 100 ? 3.450 -15.975 -1.748 1.00 83.88 100 LEU A C 1
ATOM 762 O O . LEU A 1 100 ? 4.624 -15.744 -2.056 1.00 83.88 100 LEU A O 1
ATOM 766 N N . PRO A 1 101 ? 2.675 -16.780 -2.499 1.00 82.38 101 PRO A N 1
ATOM 767 C CA . PRO A 1 101 ? 3.104 -17.327 -3.783 1.00 82.38 101 PRO A CA 1
ATOM 768 C C . PRO A 1 101 ? 3.676 -16.256 -4.729 1.00 82.38 101 PRO A C 1
ATOM 770 O O . PRO A 1 101 ? 2.997 -15.297 -5.097 1.00 82.38 101 PRO A O 1
ATOM 773 N N . ALA A 1 102 ? 4.927 -16.450 -5.160 1.00 76.56 102 ALA A N 1
ATOM 774 C CA . ALA A 1 102 ? 5.705 -15.447 -5.896 1.00 76.56 102 ALA A CA 1
ATOM 775 C C . ALA A 1 102 ? 5.404 -15.355 -7.406 1.00 76.56 102 ALA A C 1
ATOM 777 O O . ALA A 1 102 ? 5.947 -14.487 -8.083 1.00 76.56 102 ALA A O 1
ATOM 778 N N . LYS A 1 103 ? 4.590 -16.258 -7.967 1.00 78.25 103 LYS A N 1
ATOM 779 C CA . LYS A 1 103 ? 4.278 -16.267 -9.407 1.00 78.25 103 LYS A CA 1
ATOM 780 C C . LYS A 1 103 ? 3.187 -15.252 -9.720 1.00 78.25 103 LYS A C 1
ATOM 782 O O . LYS A 1 103 ? 2.129 -15.328 -9.105 1.00 78.25 103 LYS A O 1
ATOM 787 N N . SER A 1 104 ? 3.387 -14.363 -10.691 1.00 69.25 104 SER A N 1
ATOM 788 C CA . SER A 1 104 ? 2.421 -13.313 -11.061 1.00 69.25 104 SER A CA 1
ATOM 789 C C . SER A 1 104 ? 1.007 -13.847 -11.300 1.00 69.25 104 SER A C 1
ATOM 791 O O . SER A 1 104 ? 0.045 -13.275 -10.789 1.00 69.25 104 SER A O 1
ATOM 793 N N . GLU A 1 105 ? 0.875 -14.999 -11.956 1.00 75.06 105 GLU A N 1
ATOM 794 C CA . GLU A 1 105 ? -0.410 -15.591 -12.359 1.00 75.06 105 GLU A CA 1
ATOM 795 C C . GLU A 1 105 ? -1.186 -16.216 -11.184 1.00 75.06 105 GLU A C 1
ATOM 797 O O . GLU A 1 105 ? -2.378 -16.492 -11.298 1.00 75.06 105 GLU A O 1
ATOM 802 N N . ALA A 1 106 ? -0.539 -16.416 -10.033 1.00 82.62 106 ALA A N 1
ATOM 803 C CA . ALA A 1 106 ? -1.098 -17.091 -8.862 1.00 82.62 106 ALA A CA 1
ATOM 804 C C . ALA A 1 106 ? -1.990 -16.174 -7.994 1.00 82.62 106 ALA A C 1
ATOM 806 O O . ALA A 1 106 ? -1.927 -16.218 -6.768 1.00 82.62 106 ALA A O 1
ATOM 807 N N . VAL A 1 107 ? -2.808 -15.316 -8.615 1.00 84.50 107 VAL A N 1
ATOM 808 C CA . VAL A 1 107 ? -3.643 -14.305 -7.931 1.00 84.50 107 VAL A CA 1
ATOM 809 C C . VAL A 1 107 ? -4.564 -14.949 -6.888 1.00 84.50 107 VAL A C 1
ATOM 811 O O . VAL A 1 107 ? -4.507 -14.598 -5.711 1.00 84.50 107 VAL A O 1
ATOM 814 N N . ALA A 1 108 ? -5.348 -15.949 -7.298 1.00 87.69 108 ALA A N 1
ATOM 815 C CA . ALA A 1 108 ? -6.277 -16.649 -6.409 1.00 87.69 108 ALA A CA 1
ATOM 816 C C . ALA A 1 108 ? -5.556 -17.437 -5.300 1.00 87.69 108 ALA A C 1
ATOM 818 O O . ALA A 1 108 ? -6.022 -17.479 -4.164 1.00 87.69 108 ALA A O 1
ATOM 819 N N . GLU A 1 109 ? -4.399 -18.031 -5.610 1.00 89.94 109 GLU A N 1
ATOM 820 C CA . GLU A 1 109 ? -3.585 -18.746 -4.619 1.00 89.94 109 GLU A CA 1
ATOM 821 C C . GLU A 1 109 ? -3.016 -17.787 -3.567 1.00 89.94 109 GLU A C 1
ATOM 823 O O . GLU A 1 109 ? -2.963 -18.139 -2.392 1.00 89.94 109 GLU A O 1
ATOM 828 N N . ARG A 1 110 ? -2.631 -16.563 -3.955 1.00 90.31 110 ARG A N 1
ATOM 829 C CA . ARG A 1 110 ? -2.196 -15.526 -3.007 1.00 90.31 110 ARG A CA 1
ATOM 830 C C . ARG A 1 110 ? -3.321 -15.094 -2.082 1.00 90.31 110 ARG A C 1
ATOM 832 O O . ARG A 1 110 ? -3.091 -15.003 -0.881 1.00 90.31 110 ARG A O 1
ATOM 839 N N . ALA A 1 111 ? -4.513 -14.847 -2.623 1.00 92.94 111 ALA A N 1
ATOM 840 C CA . ALA A 1 111 ? -5.669 -14.475 -1.811 1.00 92.94 111 ALA A CA 1
ATOM 841 C C . ALA A 1 111 ? -6.014 -15.580 -0.798 1.00 92.94 111 ALA A C 1
ATOM 843 O O . ALA A 1 111 ? -6.211 -15.294 0.381 1.00 92.94 111 ALA A O 1
ATOM 844 N N . ALA A 1 112 ? -5.990 -16.847 -1.230 1.00 92.62 112 ALA A N 1
ATOM 845 C CA . ALA A 1 112 ? -6.191 -17.995 -0.348 1.00 92.62 112 ALA A CA 1
ATOM 846 C C . ALA A 1 112 ? -5.094 -18.113 0.725 1.00 92.62 112 ALA A C 1
ATOM 848 O O . ALA A 1 112 ? -5.412 -18.248 1.903 1.00 92.62 112 ALA A O 1
ATOM 849 N N . ALA A 1 113 ? -3.818 -17.994 0.343 1.00 93.31 113 ALA A N 1
ATOM 850 C CA . ALA A 1 113 ? -2.693 -18.051 1.277 1.00 93.31 113 ALA A CA 1
ATOM 851 C C . ALA A 1 113 ? -2.737 -16.920 2.316 1.00 93.31 113 ALA A C 1
ATOM 853 O O . ALA A 1 113 ? -2.408 -17.139 3.480 1.00 93.31 113 ALA A O 1
ATOM 854 N N . PHE A 1 114 ? -3.167 -15.721 1.915 1.00 95.50 114 PHE A N 1
ATOM 855 C CA . PHE A 1 114 ? -3.377 -14.616 2.844 1.00 95.50 114 PHE A CA 1
ATOM 856 C C . PHE A 1 114 ? -4.544 -14.889 3.798 1.00 95.50 114 PHE A C 1
ATOM 858 O O . PHE A 1 114 ? -4.409 -14.667 4.997 1.00 95.50 114 PHE A O 1
ATOM 865 N N . GLY A 1 115 ? -5.657 -15.431 3.297 1.00 95.12 115 GLY A N 1
ATOM 866 C CA . GLY A 1 115 ? -6.779 -15.853 4.135 1.00 95.12 115 GLY A CA 1
ATOM 867 C C . GLY A 1 115 ? -6.385 -16.916 5.162 1.00 95.12 115 GLY A C 1
ATOM 868 O O . GLY A 1 115 ? -6.719 -16.787 6.337 1.00 95.12 115 GLY A O 1
ATOM 869 N N . ASP A 1 116 ? -5.631 -17.938 4.756 1.00 94.44 116 ASP A N 1
ATOM 870 C CA . ASP A 1 116 ? -5.115 -18.958 5.676 1.00 94.44 116 ASP A CA 1
ATOM 871 C C . ASP A 1 116 ? -4.172 -18.347 6.725 1.00 94.44 116 ASP A C 1
ATOM 873 O O . ASP A 1 116 ? -4.329 -18.615 7.913 1.00 94.44 116 ASP A O 1
ATOM 877 N N . PHE A 1 117 ? -3.267 -17.452 6.313 1.00 94.44 117 PHE A N 1
ATOM 878 C CA . PHE A 1 117 ? -2.403 -16.720 7.241 1.00 94.44 117 PHE A CA 1
ATOM 879 C C . PHE A 1 117 ? -3.207 -15.910 8.269 1.00 94.44 117 PHE A C 1
ATOM 881 O O . PHE A 1 117 ? -2.903 -15.959 9.459 1.00 94.44 117 PHE A O 1
ATOM 888 N N . VAL A 1 118 ? -4.239 -15.178 7.833 1.00 94.50 118 VAL A N 1
ATOM 889 C CA . VAL A 1 118 ? -5.058 -14.356 8.736 1.00 94.50 118 VAL A CA 1
ATOM 890 C C . VAL A 1 118 ? -5.871 -15.223 9.690 1.00 94.50 118 VAL A C 1
ATOM 892 O O . VAL A 1 118 ? -5.994 -14.871 10.859 1.00 94.50 118 VAL A O 1
ATOM 895 N N . ARG A 1 119 ? -6.368 -16.377 9.240 1.00 93.38 119 ARG A N 1
ATOM 896 C CA . ARG A 1 119 ? -7.092 -17.330 10.095 1.00 93.38 119 ARG A CA 1
ATOM 897 C C . ARG A 1 119 ? -6.229 -17.861 11.237 1.00 93.38 119 ARG A C 1
ATOM 899 O O . ARG A 1 119 ? -6.739 -18.083 12.332 1.00 93.38 119 ARG A O 1
ATOM 906 N N . ASP A 1 120 ? -4.941 -18.057 10.970 1.00 90.25 120 ASP A N 1
ATOM 907 C CA . ASP A 1 120 ? -3.960 -18.481 11.969 1.00 90.25 120 ASP A CA 1
ATOM 908 C C . ASP A 1 120 ? -3.443 -17.305 12.821 1.00 90.25 120 ASP A C 1
ATOM 910 O O . ASP A 1 120 ? -2.790 -17.515 13.846 1.00 90.25 120 ASP A O 1
ATOM 914 N N . SER A 1 121 ? -3.742 -16.066 12.421 1.00 85.69 121 SER A N 1
ATOM 915 C CA . SER A 1 121 ? -3.417 -14.854 13.169 1.00 85.69 121 SER A CA 1
ATOM 916 C C . SER A 1 121 ? -4.548 -14.472 14.132 1.00 85.69 121 SER A C 1
ATOM 918 O O . SER A 1 121 ? -5.729 -14.541 13.798 1.00 85.69 121 SER A O 1
ATOM 920 N N . GLU A 1 122 ? -4.212 -14.012 15.338 1.00 84.25 122 GLU A N 1
ATOM 921 C CA . GLU A 1 122 ? -5.200 -13.422 16.252 1.00 84.25 122 GLU A CA 1
ATOM 922 C C . GLU A 1 122 ? -5.516 -11.975 15.832 1.00 84.25 122 GLU A C 1
ATOM 924 O O . GLU A 1 122 ? -5.059 -11.011 16.453 1.00 84.25 122 GLU A O 1
ATOM 929 N N . LEU A 1 123 ? -6.278 -11.816 14.745 1.00 91.06 123 LEU A N 1
ATOM 930 C CA . LEU A 1 123 ? -6.619 -10.505 14.198 1.00 91.06 123 LEU A CA 1
ATOM 931 C C . LEU A 1 123 ? -7.489 -9.699 15.179 1.00 91.06 123 LEU A C 1
ATOM 933 O O . LEU A 1 123 ? -8.608 -10.090 15.523 1.00 91.06 123 LEU A O 1
ATOM 937 N N . LYS A 1 124 ? -6.983 -8.541 15.613 1.00 91.94 124 LYS A N 1
ATOM 938 C CA . LYS A 1 124 ? -7.697 -7.630 16.526 1.00 91.94 124 LYS A CA 1
ATOM 939 C C . LYS A 1 124 ? -8.769 -6.809 15.811 1.00 91.94 124 LYS A C 1
ATOM 941 O O . LYS A 1 124 ? -9.828 -6.540 16.377 1.00 91.94 124 LYS A O 1
ATOM 946 N N . THR A 1 125 ? -8.516 -6.454 14.560 1.00 96.38 125 THR A N 1
ATOM 947 C CA . THR A 1 125 ? -9.424 -5.689 13.701 1.00 96.38 125 THR A CA 1
ATOM 948 C C . THR A 1 125 ? -10.447 -6.592 13.013 1.00 96.38 125 THR A C 1
ATOM 950 O O . THR A 1 125 ? -10.367 -7.817 13.108 1.00 96.38 125 THR A O 1
ATOM 953 N N . ASP A 1 126 ? -11.465 -6.008 12.382 1.00 97.31 126 ASP A N 1
ATOM 954 C CA . ASP A 1 126 ? -12.543 -6.756 11.722 1.00 97.31 126 ASP A CA 1
ATOM 955 C C . ASP A 1 126 ? -12.092 -7.368 10.391 1.00 97.31 126 ASP A C 1
ATOM 957 O O . ASP A 1 126 ? -12.546 -8.456 10.022 1.00 97.31 126 ASP A O 1
ATOM 961 N N . TYR A 1 127 ? -11.162 -6.693 9.714 1.00 98.06 127 TYR A N 1
ATOM 962 C CA . TYR A 1 127 ? -10.647 -7.065 8.405 1.00 98.06 127 TYR A CA 1
ATOM 963 C C . TYR A 1 127 ? -9.131 -6.914 8.317 1.00 98.06 127 TYR A C 1
ATOM 965 O O . TYR A 1 127 ? -8.525 -6.110 9.021 1.00 98.06 127 TYR A O 1
ATOM 973 N N . ALA A 1 128 ? -8.518 -7.637 7.387 1.00 97.62 128 ALA A N 1
ATOM 974 C CA . ALA A 1 128 ? -7.107 -7.519 7.049 1.00 97.62 128 ALA A CA 1
ATOM 975 C C . ALA A 1 128 ? -6.932 -7.245 5.551 1.00 97.62 128 ALA A C 1
ATOM 977 O O . ALA A 1 128 ? -7.571 -7.896 4.728 1.00 97.62 128 ALA A O 1
ATOM 978 N N . LEU A 1 129 ? -6.046 -6.312 5.201 1.00 97.75 129 LEU A N 1
ATOM 979 C CA . LEU A 1 129 ? -5.689 -5.934 3.833 1.00 97.75 129 LEU A CA 1
ATOM 980 C C . LEU A 1 129 ? -4.236 -6.308 3.544 1.00 97.75 129 LEU A C 1
ATOM 982 O O . LEU A 1 129 ? -3.331 -5.943 4.296 1.00 97.75 129 LEU A O 1
ATOM 986 N N . CYS A 1 130 ? -4.003 -6.960 2.407 1.00 95.56 130 CYS A N 1
ATOM 987 C CA . CYS A 1 130 ? -2.677 -7.049 1.806 1.00 95.56 130 CYS A CA 1
ATOM 988 C C . CYS A 1 130 ? -2.697 -6.541 0.365 1.00 95.56 130 CYS A C 1
ATOM 990 O O . CYS A 1 130 ? -3.715 -6.612 -0.329 1.00 95.56 130 CYS A O 1
ATOM 992 N N . ALA A 1 131 ? -1.544 -6.047 -0.079 1.00 96.00 131 ALA A N 1
ATOM 993 C CA . ALA A 1 131 ? -1.331 -5.616 -1.449 1.00 96.00 131 ALA A CA 1
ATOM 994 C C . ALA A 1 131 ? -0.112 -6.312 -2.060 1.00 96.00 131 ALA A C 1
ATOM 996 O O . ALA A 1 131 ? 0.884 -6.597 -1.382 1.00 96.00 131 ALA A O 1
ATOM 997 N N . THR A 1 132 ? -0.181 -6.566 -3.362 1.00 95.44 132 THR A N 1
ATOM 998 C CA . THR A 1 132 ? 0.912 -7.112 -4.163 1.00 95.44 132 THR A CA 1
ATOM 999 C C . THR A 1 132 ? 1.092 -6.268 -5.412 1.00 95.44 132 THR A C 1
ATOM 1001 O O . THR A 1 132 ? 0.166 -6.122 -6.208 1.00 95.44 132 THR A O 1
ATOM 1004 N N . PHE A 1 133 ? 2.299 -5.754 -5.615 1.00 94.88 133 PHE A N 1
ATOM 1005 C CA . PHE A 1 133 ? 2.681 -5.070 -6.845 1.00 94.88 133 PHE A CA 1
ATOM 1006 C C . PHE A 1 133 ? 3.468 -6.022 -7.735 1.00 94.88 133 PHE A C 1
ATOM 1008 O O . PHE A 1 133 ? 4.377 -6.711 -7.274 1.00 94.88 133 PHE A O 1
ATOM 1015 N N . THR A 1 134 ? 3.139 -6.057 -9.021 1.00 95.00 134 THR A N 1
ATOM 1016 C CA . THR A 1 134 ? 3.930 -6.768 -10.028 1.00 95.00 134 THR A CA 1
ATOM 1017 C C . THR A 1 134 ? 4.694 -5.747 -10.852 1.00 95.00 134 THR A C 1
ATOM 1019 O O . THR A 1 134 ? 4.088 -4.915 -11.521 1.00 95.00 134 THR A O 1
ATOM 1022 N N . LEU A 1 135 ? 6.021 -5.825 -10.826 1.00 94.56 135 LEU A N 1
ATOM 1023 C CA . LEU A 1 135 ? 6.925 -4.966 -11.582 1.00 94.56 135 LEU A CA 1
ATOM 1024 C C . LEU A 1 135 ? 7.687 -5.813 -12.603 1.00 94.56 135 LEU A C 1
ATOM 1026 O O . LEU A 1 135 ? 8.322 -6.810 -12.258 1.00 94.56 135 LEU A O 1
ATOM 1030 N N . HIS A 1 136 ? 7.652 -5.413 -13.865 1.00 94.44 136 HIS A N 1
ATOM 1031 C CA . HIS A 1 136 ? 8.500 -5.968 -14.911 1.00 94.44 136 HIS A CA 1
ATOM 1032 C C . HIS A 1 136 ? 9.736 -5.088 -15.071 1.00 94.44 136 HIS A C 1
ATOM 1034 O O . HIS A 1 136 ? 9.608 -3.889 -15.314 1.00 94.44 136 HIS A O 1
ATOM 1040 N N . LEU A 1 137 ? 10.933 -5.673 -14.991 1.00 93.00 137 LEU A N 1
ATOM 1041 C CA . LEU A 1 137 ? 12.186 -4.901 -14.931 1.00 93.00 137 LEU A CA 1
ATOM 1042 C C . LEU A 1 137 ? 12.388 -3.940 -16.112 1.00 93.00 137 LEU A C 1
ATOM 1044 O O . LEU A 1 137 ? 12.961 -2.873 -15.937 1.00 93.00 137 LEU A O 1
ATOM 1048 N N . GLU A 1 138 ? 11.883 -4.295 -17.292 1.00 91.19 138 GLU A N 1
ATOM 1049 C CA . GLU A 1 138 ? 11.996 -3.457 -18.496 1.00 91.19 138 GLU A CA 1
ATOM 1050 C C . GLU A 1 138 ? 10.722 -2.679 -18.854 1.00 91.19 138 GLU A C 1
ATOM 1052 O O . GLU A 1 138 ? 10.760 -1.813 -19.722 1.00 91.19 138 GLU A O 1
ATOM 1057 N N . LYS A 1 139 ? 9.579 -3.008 -18.239 1.00 91.25 139 LYS A N 1
ATOM 1058 C CA . LYS A 1 139 ? 8.264 -2.460 -18.628 1.00 91.25 139 LYS A CA 1
ATOM 1059 C C . LYS A 1 139 ? 7.579 -1.684 -17.502 1.00 91.25 139 LYS A C 1
ATOM 1061 O O . LYS A 1 139 ? 6.502 -1.147 -17.717 1.00 91.25 139 LYS A O 1
ATOM 1066 N N . GLY A 1 140 ? 8.194 -1.619 -16.321 1.00 91.50 140 GLY A N 1
ATOM 1067 C CA . GLY A 1 140 ? 7.636 -0.945 -15.153 1.00 91.50 140 GLY A CA 1
ATOM 1068 C C . GLY A 1 140 ? 6.522 -1.747 -14.482 1.00 91.50 140 GLY A C 1
ATOM 1069 O O . GLY A 1 140 ? 6.452 -2.974 -14.611 1.00 91.50 140 GLY A O 1
ATOM 1070 N N . PHE A 1 141 ? 5.656 -1.066 -13.733 1.00 93.00 141 PHE A N 1
ATOM 1071 C CA . PHE A 1 141 ? 4.545 -1.703 -13.024 1.00 93.00 141 PHE A CA 1
ATOM 1072 C C . PHE A 1 141 ? 3.562 -2.314 -14.019 1.00 93.00 141 PHE A C 1
ATOM 1074 O O . PHE A 1 141 ? 3.186 -1.699 -15.009 1.00 93.00 141 PHE A O 1
ATOM 1081 N N . GLN A 1 142 ? 3.198 -3.568 -13.780 1.00 94.38 142 GLN A N 1
ATOM 1082 C CA . GLN A 1 142 ? 2.301 -4.338 -14.639 1.00 94.38 142 GLN A CA 1
ATOM 1083 C C . GLN A 1 142 ? 0.959 -4.609 -13.971 1.00 94.38 142 GLN A C 1
ATOM 1085 O O . GLN A 1 142 ? -0.018 -4.877 -14.664 1.00 94.38 142 GLN A O 1
ATOM 1090 N N . ASN A 1 143 ? 0.927 -4.627 -12.637 1.00 94.62 143 ASN A N 1
ATOM 1091 C CA . ASN A 1 143 ? -0.271 -4.957 -11.886 1.00 94.62 143 ASN A CA 1
ATOM 1092 C C . ASN A 1 143 ? -0.193 -4.454 -10.442 1.00 94.62 143 ASN A C 1
ATOM 1094 O O . ASN A 1 143 ? 0.843 -4.595 -9.787 1.00 94.62 143 ASN A O 1
ATOM 1098 N N . VAL A 1 144 ? -1.315 -3.952 -9.947 1.00 95.00 144 VAL A N 1
ATOM 1099 C CA . VAL A 1 144 ? -1.599 -3.685 -8.542 1.00 95.00 144 VAL A CA 1
ATOM 1100 C C . VAL A 1 144 ? -2.737 -4.607 -8.123 1.00 95.00 144 VAL A C 1
ATOM 1102 O O . VAL A 1 144 ? -3.813 -4.591 -8.714 1.00 95.00 144 VAL A O 1
ATOM 1105 N N . HIS A 1 145 ? -2.495 -5.431 -7.111 1.00 95.00 145 HIS A N 1
ATOM 1106 C CA . HIS A 1 145 ? -3.471 -6.374 -6.582 1.00 95.00 145 HIS A CA 1
ATOM 1107 C C . HIS A 1 145 ? -3.705 -6.109 -5.098 1.00 95.00 145 HIS A C 1
ATOM 1109 O O . HIS A 1 145 ? -2.742 -5.994 -4.342 1.00 95.00 145 HIS A O 1
ATOM 1115 N N . GLY A 1 146 ? -4.966 -6.045 -4.684 1.00 96.19 146 GLY A N 1
ATOM 1116 C CA . GLY A 1 146 ? -5.379 -5.903 -3.292 1.00 96.19 146 GLY A CA 1
ATOM 1117 C C . GLY A 1 146 ? -6.332 -7.021 -2.883 1.00 96.19 146 GLY A C 1
ATOM 1118 O O . GLY A 1 146 ? -7.151 -7.467 -3.686 1.00 96.19 146 GLY A O 1
ATOM 1119 N N . VAL A 1 147 ? -6.234 -7.466 -1.631 1.00 97.06 147 VAL A N 1
ATOM 1120 C CA . VAL A 1 147 ? -7.133 -8.469 -1.041 1.00 97.06 147 VAL A CA 1
ATOM 1121 C C . VAL A 1 147 ? -7.517 -8.038 0.362 1.00 97.06 147 VAL A C 1
ATOM 1123 O O . VAL A 1 147 ? -6.634 -7.785 1.182 1.00 97.06 147 VAL A O 1
ATOM 1126 N N . ILE A 1 148 ? -8.817 -8.029 0.646 1.00 97.69 148 ILE A N 1
ATOM 1127 C CA . ILE A 1 148 ? -9.360 -7.901 1.996 1.00 97.69 148 ILE A CA 1
ATOM 1128 C C . ILE A 1 148 ? -9.955 -9.241 2.416 1.00 97.69 148 ILE A C 1
ATOM 1130 O O . ILE A 1 148 ? -10.769 -9.836 1.700 1.00 97.69 148 ILE A O 1
ATOM 1134 N N . VAL A 1 149 ? -9.572 -9.689 3.606 1.00 97.00 149 VAL A N 1
ATOM 1135 C CA . VAL A 1 149 ? -10.129 -10.873 4.261 1.00 97.00 149 VAL A CA 1
ATOM 1136 C C . VAL A 1 149 ? -10.751 -10.503 5.604 1.00 97.00 149 VAL A C 1
ATOM 1138 O O . VAL A 1 149 ? -10.311 -9.555 6.253 1.00 97.00 149 VAL A O 1
ATOM 1141 N N . ASP A 1 150 ? -11.779 -11.236 6.020 1.00 96.75 150 ASP A N 1
ATOM 1142 C CA . ASP A 1 150 ? -12.341 -11.131 7.371 1.00 96.75 150 ASP A CA 1
ATOM 1143 C C . ASP A 1 150 ? -11.485 -11.875 8.417 1.00 96.75 150 ASP A C 1
ATOM 1145 O O . ASP A 1 150 ? -10.531 -12.584 8.082 1.00 96.75 150 ASP A O 1
ATOM 1149 N N . ARG A 1 151 ? -11.852 -11.764 9.703 1.00 95.38 151 ARG A N 1
ATOM 1150 C CA . ARG A 1 151 ? -11.206 -12.500 10.814 1.00 95.38 151 ARG A CA 1
ATOM 1151 C C . ARG A 1 151 ? -11.163 -14.025 10.634 1.00 95.38 151 ARG A C 1
ATOM 1153 O O . ARG A 1 151 ? -10.374 -14.687 11.296 1.00 95.38 151 ARG A O 1
ATOM 1160 N N . MET A 1 152 ? -12.029 -14.607 9.804 1.00 95.19 152 MET A N 1
ATOM 1161 C CA . MET A 1 152 ? -12.055 -16.052 9.531 1.00 95.19 152 MET A CA 1
ATOM 1162 C C . MET A 1 152 ? -11.148 -16.441 8.358 1.00 95.19 152 MET A C 1
ATOM 1164 O O . MET A 1 152 ? -11.030 -17.627 8.022 1.00 95.19 152 MET A O 1
ATOM 1168 N N . GLY A 1 153 ? -10.480 -15.460 7.748 1.00 94.44 153 GLY A N 1
ATOM 1169 C CA . GLY A 1 153 ? -9.665 -15.649 6.560 1.00 94.44 153 GLY A CA 1
ATOM 1170 C C . GLY A 1 153 ? -10.495 -15.795 5.287 1.00 94.44 153 GLY A C 1
ATOM 1171 O O . GLY A 1 153 ? -9.997 -16.332 4.297 1.00 94.44 153 GLY A O 1
ATOM 1172 N N . THR A 1 154 ? -11.765 -15.381 5.297 1.00 95.88 154 THR A N 1
ATOM 1173 C CA . THR A 1 154 ? -12.622 -15.385 4.108 1.00 95.88 154 THR A CA 1
ATOM 1174 C C . THR A 1 154 ? -12.319 -14.150 3.278 1.00 95.88 154 THR A C 1
ATOM 1176 O O . THR A 1 154 ? -12.386 -13.036 3.788 1.00 95.88 154 THR A O 1
ATOM 1179 N N . VAL A 1 155 ? -12.029 -14.326 1.988 1.00 95.88 155 VAL A N 1
ATOM 1180 C CA . VAL A 1 155 ? -11.869 -13.204 1.052 1.00 95.88 155 VAL A CA 1
ATOM 1181 C C . VAL A 1 155 ? -13.217 -12.507 0.869 1.00 95.88 155 VAL A C 1
ATOM 1183 O O . VAL A 1 155 ? -14.147 -13.092 0.315 1.00 95.88 155 VAL A O 1
ATOM 1186 N N . VAL A 1 156 ? -13.311 -11.261 1.333 1.00 95.69 156 VAL A N 1
ATOM 1187 C CA . VAL A 1 156 ? -14.516 -10.420 1.213 1.00 95.69 156 VAL A CA 1
ATOM 1188 C C . VAL A 1 156 ? -14.400 -9.404 0.083 1.00 95.69 156 VAL A C 1
ATOM 1190 O O . VAL A 1 156 ? -15.412 -8.942 -0.436 1.00 95.69 156 VAL A O 1
ATOM 1193 N N . TRP A 1 157 ? -13.173 -9.092 -0.333 1.00 96.06 157 TRP A N 1
ATOM 1194 C CA . TRP A 1 157 ? -12.894 -8.290 -1.513 1.00 96.06 157 TRP A CA 1
ATOM 1195 C C . TRP A 1 157 ? -11.531 -8.665 -2.084 1.00 96.06 157 TRP A C 1
ATOM 1197 O O . TRP A 1 157 ? -10.581 -8.932 -1.350 1.00 96.06 157 TRP A O 1
ATOM 1207 N N . GLN A 1 158 ? -11.438 -8.687 -3.405 1.00 94.62 158 GLN A N 1
ATOM 1208 C CA . GLN A 1 158 ? -10.175 -8.788 -4.115 1.00 94.62 158 GLN A CA 1
ATOM 1209 C C . GLN A 1 158 ? -10.303 -8.025 -5.421 1.00 94.62 158 GLN A C 1
ATOM 1211 O O . GLN A 1 158 ? -11.335 -8.099 -6.094 1.00 94.62 158 GLN A O 1
ATOM 1216 N N . GLU A 1 159 ? -9.247 -7.328 -5.799 1.00 92.44 159 GLU A N 1
ATOM 1217 C CA . GLU A 1 159 ? -9.183 -6.673 -7.090 1.00 92.44 159 GLU A CA 1
ATOM 1218 C C . GLU A 1 159 ? -7.755 -6.671 -7.612 1.00 92.44 159 GLU A C 1
ATOM 1220 O O . GLU A 1 159 ? -6.785 -6.576 -6.860 1.00 92.44 159 GLU A O 1
ATOM 1225 N N . SER A 1 160 ? -7.637 -6.792 -8.927 1.00 91.81 160 SER A N 1
ATOM 1226 C CA . SER A 1 160 ? -6.385 -6.699 -9.651 1.00 91.81 160 SER A CA 1
ATOM 1227 C C . SER A 1 160 ? -6.587 -5.701 -10.775 1.00 91.81 160 SER A C 1
ATOM 1229 O O . SER A 1 160 ? -7.531 -5.852 -11.544 1.00 91.81 160 SER A O 1
ATOM 1231 N N . GLN A 1 161 ? -5.718 -4.700 -10.846 1.00 91.25 161 GLN A N 1
ATOM 1232 C CA . GLN A 1 161 ? -5.705 -3.716 -11.914 1.00 91.25 161 GLN A CA 1
ATOM 1233 C C . GLN A 1 161 ? -4.315 -3.694 -12.546 1.00 91.25 161 GLN A C 1
ATOM 1235 O O . GLN A 1 161 ? -3.311 -3.540 -11.848 1.00 91.25 161 GLN A O 1
ATOM 1240 N N . GLY A 1 162 ? -4.226 -3.891 -13.853 1.00 91.88 162 GLY A N 1
ATOM 1241 C CA . GLY A 1 162 ? -2.960 -3.991 -14.562 1.00 91.88 162 GLY A CA 1
ATOM 1242 C C . GLY A 1 162 ? -3.089 -3.807 -16.064 1.00 91.88 162 GLY A C 1
ATOM 1243 O O . GLY A 1 162 ? -4.107 -3.349 -16.572 1.00 91.88 162 GLY A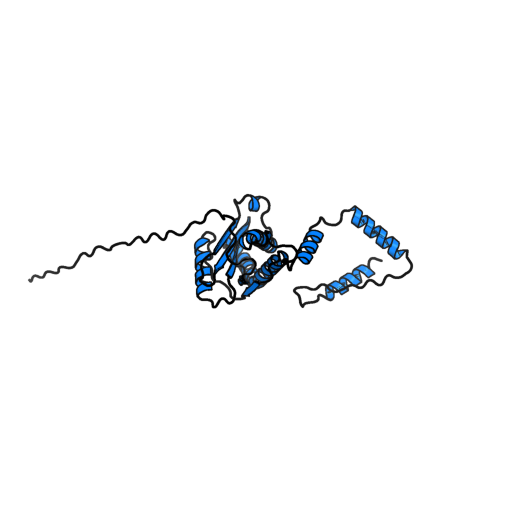 O 1
ATOM 1244 N N . VAL A 1 163 ? -2.028 -4.175 -16.778 1.00 89.56 163 VAL A N 1
ATOM 1245 C CA . VAL A 1 163 ? -1.967 -4.051 -18.241 1.00 89.56 163 VAL A CA 1
ATOM 1246 C C . VAL A 1 163 ? -3.156 -4.762 -18.893 1.00 89.56 163 VAL A C 1
ATOM 1248 O O . VAL A 1 163 ? -3.374 -5.955 -18.664 1.00 89.56 163 VAL A O 1
ATOM 1251 N N . GLY A 1 164 ? -3.885 -4.039 -19.742 1.00 86.69 164 GLY A N 1
ATOM 1252 C CA . GLY A 1 164 ? -5.120 -4.494 -20.381 1.00 86.69 164 GLY A CA 1
ATOM 1253 C C . GLY A 1 164 ? -6.399 -3.957 -19.735 1.00 86.69 164 GLY A C 1
ATOM 1254 O O . GLY A 1 164 ? -7.469 -4.084 -20.336 1.00 86.69 164 GLY A O 1
ATOM 1255 N N . ASP A 1 165 ? -6.309 -3.334 -18.557 1.00 87.62 165 ASP A N 1
ATOM 1256 C CA . ASP A 1 165 ? -7.401 -2.550 -17.987 1.00 87.62 165 ASP A CA 1
ATOM 1257 C C . ASP A 1 165 ? -7.359 -1.122 -18.556 1.00 87.62 165 ASP A C 1
ATOM 1259 O O . ASP A 1 165 ? -6.349 -0.439 -18.379 1.00 87.62 165 ASP A O 1
ATOM 1263 N N . PRO A 1 166 ? -8.442 -0.601 -19.172 1.00 85.44 166 PRO A N 1
ATOM 1264 C CA . PRO A 1 166 ? -8.413 0.705 -19.839 1.00 85.44 166 PRO A CA 1
ATOM 1265 C C . PRO A 1 166 ? -7.919 1.856 -18.956 1.00 85.44 166 PRO A C 1
ATOM 1267 O O . PRO A 1 166 ? -7.151 2.693 -19.412 1.00 85.44 166 PRO A O 1
ATOM 1270 N N . ALA A 1 167 ? -8.319 1.866 -17.681 1.00 78.88 167 ALA A N 1
ATOM 1271 C CA . ALA A 1 167 ? -7.896 2.888 -16.726 1.00 78.88 167 ALA A CA 1
ATOM 1272 C C . ALA A 1 167 ? -6.416 2.762 -16.319 1.00 78.88 167 ALA A C 1
ATOM 1274 O O . ALA A 1 167 ? -5.799 3.758 -15.970 1.00 78.88 167 ALA A O 1
ATOM 1275 N N . PHE A 1 168 ? -5.847 1.551 -16.347 1.00 89.06 168 PHE A N 1
ATOM 1276 C CA . PHE A 1 168 ? -4.422 1.334 -16.078 1.00 89.06 168 PHE A CA 1
ATOM 1277 C C . PHE A 1 168 ? -3.568 1.651 -17.306 1.00 89.06 168 PHE A C 1
ATOM 1279 O O . PHE A 1 168 ? -2.478 2.188 -17.173 1.00 89.06 168 PHE A O 1
ATOM 1286 N N . ASP A 1 169 ? -4.054 1.319 -18.503 1.00 88.06 169 ASP A N 1
ATOM 1287 C CA . ASP A 1 169 ? -3.332 1.567 -19.751 1.00 88.06 169 ASP A CA 1
ATOM 1288 C C . ASP A 1 169 ? -3.279 3.067 -20.105 1.00 88.06 169 ASP A C 1
ATOM 1290 O O . ASP A 1 169 ? -2.329 3.505 -20.755 1.00 88.06 169 ASP A O 1
ATOM 1294 N N . GLU A 1 170 ? -4.280 3.855 -19.689 1.00 88.06 170 GLU A N 1
ATOM 1295 C CA . GLU A 1 170 ? -4.313 5.312 -19.886 1.00 88.06 170 GLU A CA 1
ATOM 1296 C C . GLU A 1 170 ? -3.334 6.056 -18.963 1.00 88.06 170 GLU A C 1
ATOM 1298 O O . GLU A 1 170 ? -2.629 6.952 -19.428 1.00 88.06 170 GLU A O 1
ATOM 1303 N N . ASP A 1 171 ? -3.258 5.662 -17.688 1.00 84.88 171 ASP A N 1
ATOM 1304 C CA . ASP A 1 171 ? -2.378 6.273 -16.683 1.00 84.88 171 ASP A CA 1
ATOM 1305 C C . ASP A 1 171 ? -1.708 5.199 -15.801 1.00 84.88 171 ASP A C 1
ATOM 1307 O O . ASP A 1 171 ? -2.109 4.969 -14.653 1.00 84.88 171 ASP A O 1
ATOM 1311 N N . PRO A 1 172 ? -0.709 4.469 -16.335 1.00 87.38 172 PRO A N 1
ATOM 1312 C CA . PRO A 1 172 ? -0.041 3.422 -15.580 1.00 87.38 172 PRO A CA 1
ATOM 1313 C C . PRO A 1 172 ? 0.815 4.035 -14.462 1.00 87.38 172 PRO A C 1
ATOM 1315 O O . PRO A 1 172 ? 1.557 4.994 -14.703 1.00 87.38 172 PRO A O 1
ATOM 1318 N N . PRO A 1 173 ? 0.811 3.457 -13.247 1.00 89.56 173 PRO A N 1
ATOM 1319 C CA . PRO A 1 173 ? 1.625 3.965 -12.155 1.00 89.56 173 PRO A CA 1
ATOM 1320 C C . PRO A 1 173 ? 3.117 3.848 -12.498 1.00 89.56 173 PRO A C 1
ATOM 1322 O O . PRO A 1 173 ? 3.637 2.767 -12.781 1.00 89.56 173 PRO A O 1
ATOM 1325 N N . GLY A 1 174 ? 3.829 4.972 -12.440 1.00 88.25 174 GLY A N 1
ATOM 1326 C CA . GLY A 1 174 ? 5.278 5.042 -12.639 1.00 88.25 174 GLY A CA 1
ATOM 1327 C C . GLY A 1 174 ? 6.088 4.824 -11.359 1.00 88.25 174 GLY A C 1
ATOM 1328 O O . GLY A 1 174 ? 7.305 4.660 -11.427 1.00 88.25 174 GLY A O 1
ATOM 1329 N N . THR A 1 175 ? 5.433 4.828 -10.194 1.00 91.06 175 THR A N 1
ATOM 1330 C CA . THR A 1 175 ? 6.066 4.764 -8.867 1.00 91.06 175 THR A CA 1
ATOM 1331 C C . THR A 1 175 ? 5.281 3.885 -7.889 1.00 91.06 175 THR A C 1
ATOM 1333 O O . THR A 1 175 ? 4.100 3.581 -8.096 1.00 91.06 175 THR A O 1
ATOM 1336 N N . GLU A 1 176 ? 5.921 3.507 -6.780 1.00 92.06 176 GLU A N 1
ATOM 1337 C CA . GLU A 1 176 ? 5.276 2.814 -5.663 1.00 92.06 176 GLU A CA 1
ATOM 1338 C C . GLU A 1 176 ? 4.136 3.653 -5.074 1.00 92.06 176 GLU A C 1
ATOM 1340 O O . GLU A 1 176 ? 3.063 3.119 -4.807 1.00 92.06 176 GLU A O 1
ATOM 1345 N N . LEU A 1 177 ? 4.333 4.969 -4.929 1.00 93.38 177 LEU A N 1
ATOM 1346 C CA . LEU A 1 177 ? 3.309 5.873 -4.401 1.00 93.38 177 LEU A CA 1
ATOM 1347 C C . LEU A 1 177 ? 2.068 5.902 -5.296 1.00 93.38 177 LEU A C 1
ATOM 1349 O O . LEU A 1 177 ? 0.967 5.710 -4.794 1.00 93.38 177 LEU A O 1
ATOM 1353 N N . GLN A 1 178 ? 2.238 6.051 -6.612 1.00 92.88 178 GLN A N 1
ATOM 1354 C CA . GLN A 1 178 ? 1.114 6.012 -7.557 1.00 92.88 178 GLN A CA 1
ATOM 1355 C C . GLN A 1 178 ? 0.392 4.658 -7.538 1.00 92.88 178 GLN A C 1
ATOM 1357 O O . GLN A 1 178 ? -0.824 4.596 -7.691 1.00 92.88 178 GLN A O 1
ATOM 1362 N N . SER A 1 179 ? 1.117 3.564 -7.285 1.00 95.12 179 SER A N 1
ATOM 1363 C CA . SER A 1 179 ? 0.509 2.239 -7.109 1.00 95.12 179 SER A CA 1
ATOM 1364 C C . SER A 1 179 ? -0.347 2.157 -5.834 1.00 95.12 179 SER A C 1
ATOM 1366 O O . SER A 1 179 ? -1.404 1.526 -5.837 1.00 95.12 179 SER A O 1
ATOM 1368 N N . LEU A 1 180 ? 0.076 2.812 -4.746 1.00 96.19 180 LEU A N 1
ATOM 1369 C CA . LEU A 1 180 ? -0.700 2.921 -3.503 1.00 96.19 180 LEU A CA 1
ATOM 1370 C C . LEU A 1 180 ? -1.913 3.845 -3.665 1.00 96.19 180 LEU A C 1
ATOM 1372 O O . LEU A 1 180 ? -2.984 3.527 -3.157 1.00 96.19 180 LEU A O 1
ATOM 1376 N N . GLU A 1 181 ? -1.764 4.959 -4.385 1.00 93.50 181 GLU A N 1
ATOM 1377 C CA . GLU A 1 181 ? -2.860 5.874 -4.729 1.00 93.50 181 GLU A CA 1
ATOM 1378 C C . GLU A 1 181 ? -3.928 5.160 -5.560 1.00 93.50 181 GLU A C 1
ATOM 1380 O O . GLU A 1 181 ? -5.113 5.250 -5.237 1.00 93.50 181 GLU A O 1
ATOM 1385 N N . LEU A 1 182 ? -3.505 4.385 -6.565 1.00 94.06 182 LEU A N 1
ATOM 1386 C CA . LEU A 1 182 ? -4.399 3.563 -7.372 1.00 94.06 182 LEU A CA 1
ATOM 1387 C C . LEU A 1 182 ? -5.181 2.578 -6.499 1.00 94.06 182 LEU A C 1
ATOM 1389 O O . LEU A 1 182 ? -6.405 2.518 -6.585 1.00 94.06 182 LEU A O 1
ATOM 1393 N N . LEU A 1 183 ? -4.494 1.838 -5.622 1.00 95.81 183 LEU A N 1
ATOM 1394 C CA . LEU A 1 183 ? -5.151 0.908 -4.704 1.00 95.81 183 LEU A CA 1
ATOM 1395 C C . LEU A 1 183 ? -6.130 1.625 -3.763 1.00 95.81 183 LEU A C 1
ATOM 1397 O O . LEU A 1 183 ? -7.244 1.144 -3.576 1.00 95.81 183 LEU A O 1
ATOM 1401 N N . CYS A 1 184 ? -5.746 2.773 -3.201 1.00 95.12 184 CYS A N 1
ATOM 1402 C CA . CYS A 1 184 ? -6.615 3.570 -2.334 1.00 95.12 184 CYS A CA 1
ATOM 1403 C C . CYS A 1 184 ? -7.910 3.973 -3.056 1.00 95.12 184 CYS A C 1
ATOM 1405 O O . CYS A 1 184 ? -9.000 3.767 -2.526 1.00 95.12 184 CYS A O 1
ATOM 1407 N N . ALA A 1 185 ? -7.808 4.440 -4.304 1.00 91.88 185 ALA A N 1
ATOM 1408 C CA . ALA A 1 185 ? -8.971 4.790 -5.117 1.00 91.88 185 ALA A CA 1
ATOM 1409 C C . ALA A 1 185 ? -9.899 3.588 -5.379 1.00 91.88 185 ALA A C 1
ATOM 1411 O O . ALA A 1 185 ? -11.120 3.737 -5.431 1.00 91.88 185 ALA A O 1
ATOM 1412 N N . ARG A 1 186 ? -9.348 2.373 -5.517 1.00 92.75 186 ARG A N 1
ATOM 1413 C CA . ARG A 1 186 ? -10.149 1.141 -5.657 1.00 92.75 186 ARG A CA 1
ATOM 1414 C C . ARG A 1 186 ? -10.837 0.721 -4.363 1.00 92.75 186 ARG A C 1
ATOM 1416 O O . ARG A 1 186 ? -11.883 0.080 -4.418 1.00 92.75 186 ARG A O 1
ATOM 1423 N N . LEU A 1 187 ? -10.280 1.097 -3.216 1.00 94.25 187 LEU A N 1
ATOM 1424 C CA . LEU A 1 187 ? -10.843 0.804 -1.900 1.00 94.25 187 LEU A CA 1
ATOM 1425 C C . LEU A 1 187 ? -11.999 1.733 -1.516 1.00 94.25 187 LEU A C 1
ATOM 1427 O O . LEU A 1 187 ? -12.812 1.354 -0.675 1.00 94.25 187 LEU A O 1
ATOM 1431 N N . THR A 1 188 ? -12.129 2.898 -2.158 1.00 89.56 188 THR A N 1
ATOM 1432 C CA . THR A 1 188 ? -13.170 3.890 -1.851 1.00 89.56 188 THR A CA 1
ATOM 1433 C C . THR A 1 188 ? -14.579 3.288 -1.849 1.00 89.56 188 THR A C 1
ATOM 1435 O O . THR A 1 188 ? -15.275 3.395 -0.846 1.00 89.56 188 THR A O 1
ATOM 1438 N N . ILE A 1 189 ? -14.976 2.599 -2.924 1.00 89.56 189 ILE A N 1
ATOM 1439 C CA . ILE A 1 189 ? -16.317 2.002 -3.061 1.00 89.56 189 ILE A CA 1
ATOM 1440 C C . ILE A 1 189 ? -16.549 0.823 -2.096 1.00 89.56 189 ILE A C 1
ATOM 1442 O O . ILE A 1 189 ? -17.538 0.837 -1.362 1.00 89.56 189 ILE A O 1
ATOM 1446 N N . PRO A 1 190 ? -15.696 -0.225 -2.047 1.00 92.50 190 PRO A N 1
ATOM 1447 C CA . PRO A 1 190 ? -15.937 -1.364 -1.161 1.00 92.50 190 PRO A CA 1
ATOM 1448 C C . PRO A 1 190 ? -15.889 -0.986 0.326 1.00 92.50 190 PRO A C 1
ATOM 1450 O O . PRO A 1 190 ? -16.493 -1.682 1.136 1.00 92.50 190 PRO A O 1
ATOM 1453 N N . MET A 1 191 ? -15.227 0.112 0.697 1.00 93.38 191 MET A N 1
ATOM 1454 C CA . MET A 1 191 ? -15.227 0.640 2.065 1.00 93.38 191 MET A CA 1
ATOM 1455 C C . MET A 1 191 ? -16.269 1.754 2.290 1.00 93.38 191 MET A C 1
ATOM 1457 O O . MET A 1 191 ? -16.291 2.343 3.368 1.00 93.38 191 MET A O 1
ATOM 1461 N N . ALA A 1 192 ? -17.133 2.033 1.304 1.00 90.12 192 ALA A N 1
ATOM 1462 C CA . ALA A 1 192 ? -18.170 3.071 1.352 1.00 90.12 192 ALA A CA 1
ATOM 1463 C C . ALA A 1 192 ? -17.642 4.469 1.747 1.00 90.12 192 ALA A C 1
ATOM 1465 O O . ALA A 1 192 ? -18.328 5.247 2.410 1.00 90.12 192 ALA A O 1
ATOM 1466 N N . LEU A 1 193 ? -16.405 4.800 1.357 1.00 86.25 193 LEU A N 1
ATOM 1467 C CA . LEU A 1 193 ? -15.756 6.079 1.684 1.00 86.25 193 LEU A CA 1
ATOM 1468 C C . LEU A 1 193 ? -16.311 7.240 0.843 1.00 86.25 193 LEU A C 1
ATOM 1470 O O . LEU A 1 193 ? -16.266 8.408 1.243 1.00 86.25 193 LEU A O 1
ATOM 1474 N N . ASP A 1 194 ? -16.863 6.932 -0.330 1.00 83.44 194 ASP A N 1
ATOM 1475 C CA . ASP A 1 194 ? -17.561 7.882 -1.192 1.00 83.44 194 ASP A CA 1
ATOM 1476 C C . ASP A 1 194 ? -18.905 8.332 -0.604 1.00 83.44 194 ASP A C 1
ATOM 1478 O O . ASP A 1 194 ? -19.298 9.480 -0.818 1.00 83.44 194 ASP A O 1
ATOM 1482 N N . GLU A 1 195 ? -19.556 7.476 0.187 1.00 81.88 195 GLU A N 1
ATOM 1483 C CA . GLU A 1 195 ? -20.839 7.751 0.848 1.00 81.88 195 GLU A CA 1
ATOM 1484 C C . GLU A 1 195 ? -20.695 8.532 2.168 1.00 81.88 195 GLU A C 1
ATOM 1486 O O . GLU A 1 195 ? -21.686 9.047 2.691 1.00 81.88 195 GLU A O 1
ATOM 1491 N N . MET A 1 196 ? -19.474 8.658 2.700 1.00 77.75 196 MET A N 1
ATOM 1492 C CA . MET A 1 196 ? -19.209 9.395 3.940 1.00 77.75 196 MET A CA 1
ATOM 1493 C C . MET A 1 196 ? -19.464 10.896 3.775 1.00 77.75 196 MET A C 1
ATOM 1495 O O . MET A 1 196 ? -19.010 11.524 2.812 1.00 77.75 196 MET A O 1
ATOM 1499 N N . SER A 1 197 ? -20.136 11.502 4.756 1.00 67.81 197 SER A N 1
ATOM 1500 C CA . SER A 1 197 ? -20.321 12.953 4.794 1.00 67.81 197 SER A CA 1
ATOM 1501 C C . SER A 1 197 ? -19.032 13.689 5.179 1.00 67.81 197 SER A C 1
ATOM 1503 O O . SER A 1 197 ? -18.153 13.143 5.846 1.00 67.81 197 SER A O 1
ATOM 1505 N N . ASP A 1 198 ? -18.934 14.977 4.831 1.00 67.12 198 ASP A N 1
ATOM 1506 C CA . ASP A 1 198 ? -17.776 15.817 5.185 1.00 67.12 198 ASP A CA 1
ATOM 1507 C C . ASP A 1 198 ? -17.525 15.897 6.703 1.00 67.12 198 ASP A C 1
ATOM 1509 O O . ASP A 1 198 ? -16.395 16.111 7.129 1.00 67.12 198 ASP A O 1
ATOM 1513 N N . ALA A 1 199 ? -18.563 15.703 7.526 1.00 63.06 199 ALA A N 1
ATOM 1514 C CA . ALA A 1 199 ? -18.446 15.674 8.985 1.00 63.06 199 ALA A CA 1
ATOM 1515 C C . ALA A 1 199 ? -17.874 14.349 9.522 1.00 63.06 199 ALA A C 1
ATOM 1517 O O . ALA A 1 199 ? -17.312 14.324 10.615 1.00 63.06 199 ALA A O 1
ATOM 1518 N N . GLU A 1 200 ? -18.024 13.257 8.771 1.00 61.97 200 GLU A N 1
ATOM 1519 C CA . GLU A 1 200 ? -17.524 11.921 9.118 1.00 61.97 200 GLU A CA 1
ATOM 1520 C C . GLU A 1 200 ? -16.103 11.687 8.588 1.00 61.97 200 GLU A C 1
ATOM 1522 O O . GLU A 1 200 ? -15.391 10.816 9.084 1.00 61.97 200 GLU A O 1
ATOM 1527 N N . ARG A 1 201 ? -15.659 12.485 7.610 1.00 65.06 201 ARG A N 1
ATOM 1528 C CA . ARG A 1 201 ? -14.311 12.413 7.042 1.00 65.06 201 ARG A CA 1
ATOM 1529 C C . ARG A 1 201 ? -13.290 13.088 7.953 1.00 65.06 201 ARG A C 1
ATOM 1531 O O . ARG A 1 201 ? -13.111 14.303 7.933 1.00 65.06 201 ARG A O 1
ATOM 1538 N N . THR A 1 202 ? -12.517 12.286 8.676 1.00 60.59 202 THR A N 1
ATOM 1539 C CA . THR A 1 202 ? -11.390 12.757 9.505 1.00 60.59 202 THR A CA 1
ATOM 1540 C C . THR A 1 202 ? -10.211 13.330 8.696 1.00 60.59 202 THR A C 1
ATOM 1542 O O . THR A 1 202 ? -9.304 13.928 9.278 1.00 60.59 202 THR A O 1
ATOM 1545 N N . GLY A 1 203 ? -10.233 13.205 7.361 1.00 59.09 203 GLY A N 1
ATOM 1546 C CA . GLY A 1 203 ? -9.191 13.658 6.430 1.00 59.09 203 GLY A CA 1
ATOM 1547 C C . GLY A 1 203 ? -9.531 14.872 5.558 1.00 59.09 203 GLY A C 1
ATOM 1548 O O . GLY A 1 203 ? -8.689 15.267 4.750 1.00 59.09 203 GLY A O 1
ATOM 1549 N N . ALA A 1 204 ? -10.712 15.492 5.707 1.00 62.12 204 ALA A N 1
ATOM 1550 C CA . ALA A 1 204 ? -11.211 16.517 4.776 1.00 62.12 204 ALA A CA 1
ATOM 1551 C C . ALA A 1 204 ? -10.237 17.697 4.557 1.00 62.12 204 ALA A C 1
ATOM 1553 O O . ALA A 1 204 ? -10.016 18.122 3.423 1.00 62.12 204 ALA A O 1
ATOM 1554 N N . GLU A 1 205 ? -9.588 18.188 5.617 1.00 62.44 205 GLU A N 1
ATOM 1555 C CA . GLU A 1 205 ? -8.576 19.253 5.514 1.00 62.44 205 GLU A CA 1
ATOM 1556 C C . GLU A 1 205 ? -7.307 18.797 4.775 1.00 62.44 205 GLU A C 1
ATOM 1558 O O . GLU A 1 205 ? -6.740 19.553 3.985 1.00 62.44 205 GLU A O 1
ATOM 1563 N N . SER A 1 206 ? -6.867 17.555 4.997 1.00 59.09 206 SER A N 1
ATOM 1564 C CA . SER A 1 206 ? -5.662 16.998 4.363 1.00 59.09 206 SER A CA 1
ATOM 1565 C C . SER A 1 206 ? -5.886 16.751 2.872 1.00 59.09 206 SER A C 1
ATOM 1567 O O . SER A 1 206 ? -5.050 17.134 2.051 1.00 59.09 206 SER A O 1
ATOM 1569 N N . ARG A 1 207 ? -7.059 16.222 2.508 1.00 63.66 207 ARG A N 1
ATOM 1570 C CA . ARG A 1 207 ? -7.490 16.081 1.116 1.00 63.66 207 ARG A CA 1
ATOM 1571 C C . ARG A 1 207 ? -7.602 17.436 0.421 1.00 63.66 207 ARG A C 1
ATOM 1573 O O . ARG A 1 207 ? -7.028 17.612 -0.650 1.00 63.66 207 ARG A O 1
ATOM 1580 N N . ALA A 1 208 ? -8.246 18.421 1.048 1.00 65.00 208 ALA A N 1
ATOM 1581 C CA . ALA A 1 208 ? -8.344 19.771 0.494 1.00 65.00 208 ALA A CA 1
ATOM 1582 C C . ALA A 1 208 ? -6.960 20.409 0.283 1.00 65.00 208 ALA A C 1
ATOM 1584 O O . ALA A 1 208 ? -6.706 21.018 -0.756 1.00 65.00 208 ALA A O 1
ATOM 1585 N N . LEU A 1 209 ? -6.028 20.236 1.226 1.00 60.00 209 LEU A N 1
ATOM 1586 C CA . LEU A 1 209 ? -4.643 20.694 1.077 1.00 60.00 209 LEU A CA 1
ATOM 1587 C C . LEU A 1 209 ? -3.924 19.998 -0.081 1.00 60.00 209 LEU A C 1
ATOM 1589 O O . LEU A 1 209 ? -3.162 20.649 -0.796 1.00 60.00 209 LEU A O 1
ATOM 1593 N N . ARG A 1 210 ? -4.155 18.702 -0.295 1.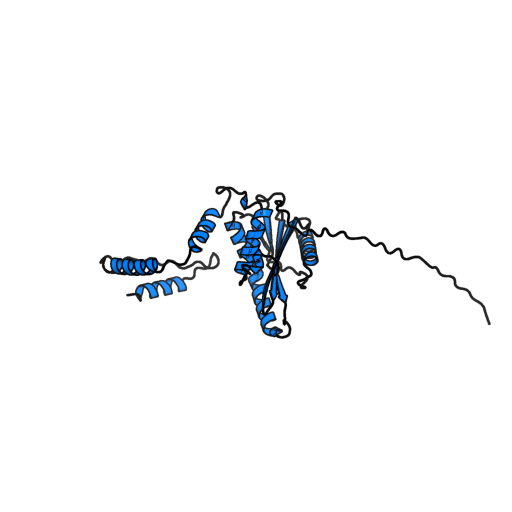00 64.19 210 ARG A N 1
ATOM 1594 C CA . ARG A 1 210 ? -3.584 17.965 -1.424 1.00 64.19 210 ARG A CA 1
ATOM 1595 C C . ARG A 1 210 ? -4.190 18.394 -2.749 1.00 64.19 210 ARG A C 1
ATOM 1597 O O . ARG A 1 210 ? -3.433 18.656 -3.669 1.00 64.19 210 ARG A O 1
ATOM 1604 N N . GLU A 1 211 ? -5.504 18.555 -2.842 1.00 66.38 211 GLU A N 1
ATOM 1605 C CA . GLU A 1 211 ? -6.167 19.090 -4.036 1.00 66.38 211 GLU A CA 1
ATOM 1606 C C . GLU A 1 211 ? -5.680 20.512 -4.353 1.00 66.38 211 GLU A C 1
ATOM 1608 O O . GLU A 1 211 ? -5.457 20.850 -5.512 1.00 66.38 211 GLU A O 1
ATOM 1613 N N . LEU A 1 212 ? -5.428 21.341 -3.334 1.00 61.19 212 LEU A N 1
ATOM 1614 C CA . LEU A 1 212 ? -4.802 22.655 -3.502 1.00 61.19 212 LEU A CA 1
ATOM 1615 C C . LEU A 1 212 ? -3.352 22.567 -3.997 1.00 61.19 212 LEU A C 1
ATOM 1617 O O . LEU A 1 212 ? -2.950 23.415 -4.788 1.00 61.19 212 LEU A O 1
ATOM 1621 N N . ARG A 1 213 ? -2.582 21.563 -3.558 1.00 61.19 213 ARG A N 1
ATOM 1622 C CA . ARG A 1 213 ? -1.192 21.311 -3.991 1.00 61.19 213 ARG A CA 1
ATOM 1623 C C . ARG A 1 213 ? -1.088 20.614 -5.349 1.00 61.19 213 ARG A C 1
ATOM 1625 O O . ARG A 1 213 ? -0.084 20.786 -6.025 1.00 61.19 213 ARG A O 1
ATOM 1632 N N . ALA A 1 214 ? -2.093 19.824 -5.718 1.00 57.12 214 ALA A N 1
ATOM 1633 C CA . ALA A 1 214 ? -2.200 19.116 -6.989 1.00 57.12 214 ALA A CA 1
ATOM 1634 C C . ALA A 1 214 ? -2.667 20.034 -8.128 1.00 57.12 214 ALA A C 1
ATOM 1636 O O . ALA A 1 214 ? -2.573 19.659 -9.296 1.00 57.12 214 ALA A O 1
ATOM 1637 N N . LYS A 1 215 ? -3.148 21.247 -7.809 1.00 54.12 215 LYS A N 1
ATOM 1638 C CA . LYS A 1 215 ? -3.293 22.310 -8.807 1.00 54.12 215 LYS A CA 1
ATOM 1639 C C . LYS A 1 215 ? -1.935 22.583 -9.444 1.00 54.12 215 LYS A C 1
ATOM 1641 O O . LYS A 1 215 ? -0.908 22.507 -8.775 1.00 54.12 215 LYS A O 1
ATOM 1646 N N . GLU A 1 216 ? -1.967 22.877 -10.743 1.00 53.97 216 GLU A N 1
ATOM 1647 C CA . GLU A 1 216 ? -0.777 23.128 -11.554 1.00 53.97 216 GLU A CA 1
ATOM 1648 C C . GLU A 1 216 ? 0.229 24.031 -10.824 1.00 53.97 216 GLU A C 1
ATOM 1650 O O . GLU A 1 216 ? -0.185 24.961 -10.117 1.00 53.97 216 GLU A O 1
ATOM 1655 N N . PRO A 1 217 ? 1.544 23.787 -11.001 1.00 57.09 217 PRO A N 1
ATOM 1656 C CA . PRO A 1 217 ? 2.565 24.669 -10.458 1.00 57.09 217 PRO A CA 1
ATOM 1657 C C . PRO A 1 217 ? 2.235 26.124 -10.818 1.00 57.09 217 PRO A C 1
ATOM 1659 O O . PRO A 1 217 ? 1.672 26.364 -11.894 1.00 57.09 217 PRO A O 1
ATOM 1662 N N . PRO A 1 218 ? 2.564 27.093 -9.940 1.00 62.47 218 PRO A N 1
ATOM 1663 C CA . PRO A 1 218 ? 2.143 28.472 -10.114 1.00 62.47 218 PRO A CA 1
ATOM 1664 C C . PRO A 1 218 ? 2.381 28.952 -11.543 1.00 62.47 218 PRO A C 1
ATOM 1666 O O . PRO A 1 218 ? 3.457 28.749 -12.112 1.00 62.47 218 PRO A O 1
ATOM 1669 N N . ALA A 1 219 ? 1.364 29.559 -12.155 1.00 65.94 219 ALA A N 1
ATOM 1670 C CA . ALA A 1 219 ? 1.486 30.037 -13.525 1.00 65.94 219 ALA A CA 1
ATOM 1671 C C . ALA A 1 219 ? 2.699 30.977 -13.647 1.00 65.94 219 ALA A C 1
ATOM 1673 O O . ALA A 1 219 ? 3.075 31.665 -12.700 1.00 65.94 219 ALA A O 1
ATOM 1674 N N . ARG A 1 220 ? 3.299 31.090 -14.836 1.00 71.69 220 ARG A N 1
ATOM 1675 C CA . ARG A 1 220 ? 4.474 31.960 -15.050 1.00 71.69 220 ARG A CA 1
ATOM 1676 C C . ARG A 1 220 ? 4.246 33.422 -14.624 1.00 71.69 220 ARG A C 1
ATOM 1678 O O . ARG A 1 220 ? 5.189 34.100 -14.229 1.00 71.69 220 ARG A O 1
ATOM 1685 N N . ALA A 1 221 ? 3.000 33.891 -14.684 1.00 72.44 221 ALA A N 1
ATOM 1686 C CA . ALA A 1 221 ? 2.595 35.203 -14.183 1.00 72.44 221 ALA A CA 1
ATOM 1687 C C . ALA A 1 221 ? 2.654 35.312 -12.645 1.00 72.44 221 ALA A C 1
ATOM 1689 O O . ALA A 1 221 ? 2.946 36.380 -12.123 1.00 72.44 221 ALA A O 1
ATOM 1690 N N . GLU A 1 222 ? 2.423 34.214 -11.927 1.00 71.94 222 GLU A N 1
ATOM 1691 C CA . GLU A 1 222 ? 2.551 34.117 -10.469 1.00 71.94 222 GLU A CA 1
ATOM 1692 C C . GLU A 1 222 ? 4.024 34.256 -10.057 1.00 71.94 222 GLU A C 1
ATOM 1694 O O . GLU A 1 222 ? 4.335 35.081 -9.207 1.00 71.94 222 GLU A O 1
ATOM 1699 N N . PHE A 1 223 ? 4.953 33.597 -10.764 1.00 74.31 223 PHE A N 1
ATOM 1700 C CA . PHE A 1 223 ? 6.396 33.793 -10.558 1.00 74.31 223 PHE A CA 1
ATOM 1701 C C . PHE A 1 223 ? 6.853 35.239 -10.813 1.00 74.31 223 PHE A C 1
ATOM 1703 O O . PHE A 1 223 ? 7.671 35.772 -10.064 1.00 74.31 223 PHE A O 1
ATOM 1710 N N . ALA A 1 224 ? 6.315 35.895 -11.846 1.00 73.88 224 ALA A N 1
ATOM 1711 C CA . ALA A 1 224 ? 6.598 37.308 -12.106 1.00 73.88 224 ALA A CA 1
ATOM 1712 C C . ALA A 1 224 ? 6.046 38.211 -10.987 1.00 73.88 224 ALA A C 1
ATOM 1714 O O . ALA A 1 224 ? 6.757 39.079 -10.486 1.00 73.88 224 ALA A O 1
ATOM 1715 N N . ALA A 1 225 ? 4.820 37.947 -10.525 1.00 79.38 225 ALA A N 1
ATOM 1716 C CA . ALA A 1 225 ? 4.216 38.665 -9.407 1.00 79.38 225 ALA A CA 1
ATOM 1717 C C . ALA A 1 225 ? 4.961 38.426 -8.082 1.00 79.38 225 ALA A C 1
ATOM 1719 O O . ALA A 1 225 ? 5.035 39.327 -7.252 1.00 79.38 225 ALA A O 1
ATOM 1720 N N . MET A 1 226 ? 5.543 37.242 -7.863 1.00 77.69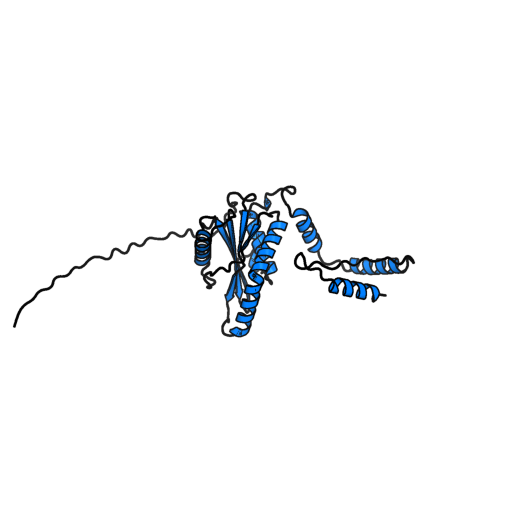 226 MET A N 1
ATOM 1721 C CA . MET A 1 226 ? 6.408 36.973 -6.709 1.00 77.69 226 MET A CA 1
ATOM 1722 C C . MET A 1 226 ? 7.681 37.825 -6.743 1.00 77.69 226 MET A C 1
ATOM 1724 O O . MET A 1 226 ? 8.063 38.360 -5.706 1.00 77.69 226 MET A O 1
ATOM 1728 N N . ALA A 1 227 ? 8.299 38.007 -7.914 1.00 77.06 227 ALA A N 1
ATOM 1729 C CA . ALA A 1 227 ? 9.458 38.888 -8.064 1.00 77.06 227 ALA A CA 1
ATOM 1730 C C . ALA A 1 227 ? 9.102 40.361 -7.790 1.00 77.06 227 ALA A C 1
ATOM 1732 O O . ALA A 1 227 ? 9.846 41.055 -7.102 1.00 77.06 227 ALA A O 1
ATOM 1733 N N . GLU A 1 228 ? 7.940 40.825 -8.259 1.00 79.31 228 GLU A N 1
ATOM 1734 C CA . GLU A 1 228 ? 7.439 42.176 -7.964 1.00 79.31 228 GLU A CA 1
ATOM 1735 C C . GLU A 1 228 ? 7.124 42.366 -6.474 1.00 79.31 228 GLU A C 1
ATOM 1737 O O . GLU A 1 228 ? 7.475 43.392 -5.895 1.00 79.31 228 GLU A O 1
ATOM 1742 N N . ARG A 1 229 ? 6.515 41.366 -5.821 1.00 79.50 229 ARG A N 1
ATOM 1743 C CA . ARG A 1 229 ? 6.267 41.374 -4.369 1.00 79.50 229 ARG A CA 1
ATOM 1744 C C . ARG A 1 229 ? 7.572 41.382 -3.577 1.00 79.50 229 ARG A C 1
ATOM 1746 O O . ARG A 1 229 ? 7.652 42.095 -2.585 1.00 79.50 229 ARG A O 1
ATOM 1753 N N . LEU A 1 230 ? 8.584 40.632 -4.018 1.00 74.50 230 LEU A N 1
ATOM 1754 C CA . LEU A 1 230 ? 9.912 40.627 -3.405 1.00 74.50 230 LEU A CA 1
ATOM 1755 C C . LEU A 1 230 ? 10.592 41.995 -3.542 1.00 74.50 230 LEU A C 1
ATOM 1757 O O . LEU A 1 230 ? 11.132 42.495 -2.563 1.00 74.50 230 LEU A O 1
ATOM 1761 N N . ALA A 1 231 ? 10.523 42.628 -4.716 1.00 75.56 231 ALA A N 1
ATOM 1762 C CA . ALA A 1 231 ? 11.050 43.977 -4.923 1.00 75.56 231 ALA A CA 1
ATOM 1763 C C . ALA A 1 231 ? 10.326 45.009 -4.043 1.00 75.56 231 ALA A C 1
ATOM 1765 O O . ALA A 1 231 ? 10.972 45.766 -3.330 1.00 75.56 231 ALA A O 1
ATOM 1766 N N . ALA A 1 232 ? 8.991 44.967 -3.998 1.00 77.62 232 ALA A N 1
ATOM 1767 C CA . ALA A 1 232 ? 8.198 45.840 -3.135 1.00 77.62 232 ALA A CA 1
ATOM 1768 C C . ALA A 1 232 ? 8.473 45.609 -1.636 1.00 77.62 232 ALA A C 1
ATOM 1770 O O . ALA A 1 232 ? 8.448 46.555 -0.853 1.00 77.62 232 ALA A O 1
ATOM 1771 N N . MET A 1 233 ? 8.747 44.363 -1.235 1.00 69.81 233 MET A N 1
ATOM 1772 C CA . MET A 1 233 ? 9.152 44.012 0.127 1.00 69.81 233 MET A CA 1
ATOM 1773 C C . MET A 1 233 ? 10.552 44.541 0.460 1.00 69.81 233 MET A C 1
ATOM 1775 O O . MET A 1 233 ? 10.757 45.002 1.575 1.00 69.81 233 MET A O 1
ATOM 1779 N N . LYS A 1 234 ? 11.493 44.509 -0.494 1.00 70.56 234 LYS A N 1
ATOM 1780 C CA . LYS A 1 234 ? 12.840 45.090 -0.345 1.00 70.56 234 LYS A CA 1
ATOM 1781 C C . LYS A 1 234 ? 12.806 46.625 -0.285 1.00 70.56 234 LYS A C 1
ATOM 1783 O O . LYS A 1 234 ? 13.554 47.216 0.486 1.00 70.56 234 LYS A O 1
ATOM 1788 N N . ASP A 1 235 ? 11.928 47.260 -1.062 1.00 71.88 235 ASP A N 1
ATOM 1789 C CA . ASP A 1 235 ? 11.769 48.723 -1.101 1.00 71.88 235 ASP A CA 1
ATOM 1790 C C . ASP A 1 235 ? 11.048 49.278 0.141 1.00 71.88 235 ASP A C 1
ATOM 1792 O O . ASP A 1 235 ? 11.220 50.443 0.511 1.00 71.88 235 ASP A O 1
ATOM 1796 N N . ALA A 1 236 ? 10.236 48.456 0.807 1.00 71.75 236 ALA A N 1
ATOM 1797 C CA . ALA A 1 236 ? 9.678 48.784 2.106 1.00 71.75 236 ALA A CA 1
ATOM 1798 C C . ALA A 1 236 ? 10.780 48.639 3.175 1.00 71.75 236 ALA A C 1
ATOM 1800 O O . ALA A 1 236 ? 11.030 47.543 3.651 1.00 71.75 236 ALA A O 1
ATOM 1801 N N . GLU A 1 237 ? 11.421 49.744 3.582 1.00 57.97 237 GLU A N 1
ATOM 1802 C CA . GLU A 1 237 ? 12.533 49.839 4.567 1.00 57.97 237 GLU A CA 1
ATOM 1803 C C . GLU A 1 237 ? 12.315 49.160 5.950 1.00 57.97 237 GLU A C 1
ATOM 1805 O O . GLU A 1 237 ? 13.166 49.251 6.837 1.00 57.97 237 GLU A O 1
ATOM 1810 N N . ALA A 1 238 ? 11.194 48.476 6.181 1.00 61.03 238 ALA A N 1
ATOM 1811 C CA . ALA A 1 238 ? 10.997 47.609 7.333 1.00 61.03 238 ALA A CA 1
ATOM 1812 C C . ALA A 1 238 ? 11.543 46.214 7.005 1.00 61.03 238 ALA A C 1
ATOM 1814 O O . ALA A 1 238 ? 10.875 45.458 6.307 1.00 61.03 238 ALA A O 1
ATOM 1815 N N . ALA A 1 239 ? 12.730 45.874 7.520 1.00 59.31 239 ALA A N 1
ATOM 1816 C CA . ALA A 1 239 ? 13.291 44.526 7.425 1.00 59.31 239 ALA A CA 1
ATOM 1817 C C . ALA A 1 239 ? 12.230 43.490 7.858 1.00 59.31 239 ALA A C 1
ATOM 1819 O O . ALA A 1 239 ? 11.875 43.451 9.040 1.00 59.31 239 ALA A O 1
ATOM 1820 N N . PRO A 1 240 ? 11.664 42.693 6.935 1.00 60.41 240 PRO A N 1
ATOM 1821 C CA . PRO A 1 240 ? 10.681 41.696 7.307 1.00 60.41 240 PRO A CA 1
ATOM 1822 C C . PRO A 1 240 ? 11.426 40.509 7.911 1.00 60.41 240 PRO A C 1
ATOM 1824 O O . PRO A 1 240 ? 12.191 39.833 7.224 1.00 60.41 240 PRO A O 1
ATOM 1827 N N . ASP A 1 241 ? 11.190 40.240 9.192 1.00 67.25 241 ASP A N 1
ATOM 1828 C CA . ASP A 1 241 ? 11.684 39.027 9.837 1.00 67.25 241 ASP A CA 1
ATOM 1829 C C . ASP A 1 241 ? 10.930 37.814 9.268 1.00 67.25 241 ASP A C 1
ATOM 1831 O O . ASP A 1 241 ? 9.760 37.573 9.584 1.00 67.25 241 ASP A O 1
ATOM 1835 N N . VAL A 1 242 ? 11.589 37.042 8.402 1.00 67.94 242 VAL A N 1
ATOM 1836 C CA . VAL A 1 242 ? 11.042 35.787 7.871 1.00 67.94 242 VAL A CA 1
ATOM 1837 C C . VAL A 1 242 ? 11.398 34.647 8.820 1.00 67.94 242 VAL A C 1
ATOM 1839 O O . VAL A 1 242 ? 12.558 34.267 8.962 1.00 67.94 242 VAL A O 1
ATOM 1842 N N . LEU A 1 243 ? 10.382 34.068 9.460 1.00 74.75 243 LEU A N 1
ATOM 1843 C CA . LEU A 1 243 ? 10.533 32.867 10.281 1.00 74.75 243 LEU A CA 1
ATOM 1844 C C . LEU A 1 243 ? 10.468 31.618 9.395 1.00 74.75 243 LEU A C 1
ATOM 1846 O O . LEU A 1 243 ? 9.407 31.272 8.874 1.00 74.75 243 LEU A O 1
ATOM 1850 N N . VAL A 1 244 ? 11.598 30.924 9.246 1.00 75.88 244 VAL A N 1
ATOM 1851 C CA . VAL A 1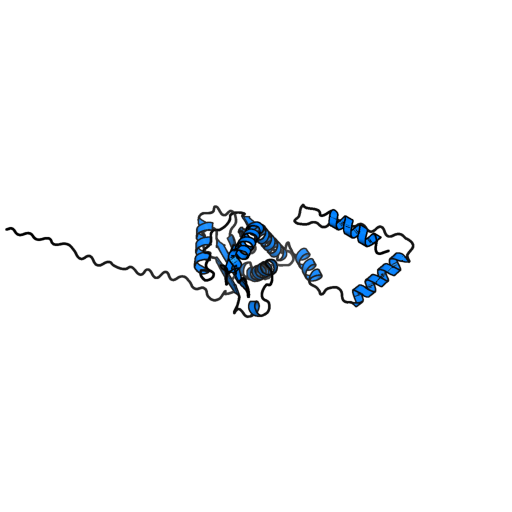 244 ? 11.685 29.653 8.514 1.00 75.88 244 VAL A CA 1
ATOM 1852 C C . VAL A 1 244 ? 11.562 28.492 9.496 1.00 75.88 244 VAL A C 1
ATOM 1854 O O . VAL A 1 244 ? 12.378 28.341 10.404 1.00 75.88 244 VAL A O 1
ATOM 1857 N N . PHE A 1 245 ? 10.542 27.655 9.310 1.00 73.56 245 PHE A N 1
ATOM 1858 C CA . PHE A 1 245 ? 10.346 26.456 10.122 1.00 73.56 245 PHE A CA 1
ATOM 1859 C C . PHE A 1 245 ? 10.929 25.220 9.426 1.00 73.56 245 PHE A C 1
ATOM 1861 O O . PHE A 1 245 ? 10.785 25.082 8.210 1.00 73.56 245 PHE A O 1
ATOM 1868 N N . PRO A 1 246 ? 11.562 24.303 10.175 1.00 77.50 246 PRO A N 1
ATOM 1869 C CA . PRO A 1 246 ? 12.060 23.048 9.625 1.00 77.50 246 PRO A CA 1
ATOM 1870 C C . PRO A 1 246 ? 10.926 22.146 9.152 1.00 77.50 246 PRO A C 1
ATOM 1872 O O . PRO A 1 246 ? 9.877 22.040 9.796 1.00 77.50 246 PRO A O 1
ATOM 1875 N N . ALA A 1 247 ? 11.155 21.477 8.023 1.00 76.25 247 ALA A N 1
ATOM 1876 C CA . ALA A 1 247 ? 10.226 20.487 7.509 1.00 76.25 247 ALA A CA 1
ATOM 1877 C C . ALA A 1 247 ? 10.172 19.286 8.462 1.00 76.25 247 ALA A C 1
ATOM 1879 O O . ALA A 1 247 ? 11.195 18.837 8.983 1.00 76.25 247 ALA A O 1
ATOM 1880 N 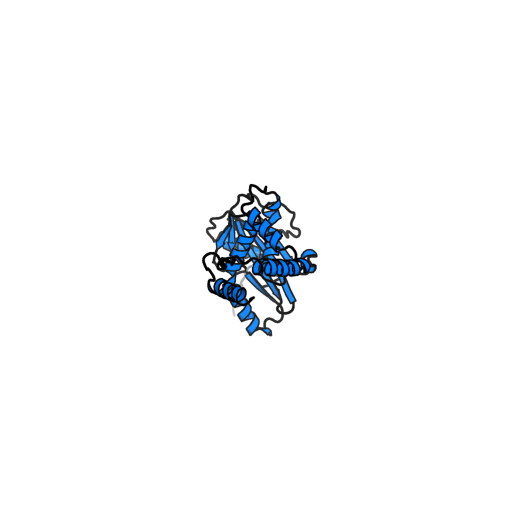N . ARG A 1 248 ? 8.971 18.748 8.684 1.00 71.19 248 ARG A N 1
ATOM 1881 C CA . ARG A 1 248 ? 8.812 17.464 9.370 1.00 71.19 248 ARG A CA 1
ATOM 1882 C C . ARG A 1 248 ? 8.801 16.345 8.344 1.00 71.19 248 ARG A C 1
ATOM 1884 O O . ARG A 1 248 ? 7.990 16.362 7.422 1.00 71.19 248 ARG A O 1
ATOM 1891 N N . VAL A 1 249 ? 9.680 15.374 8.535 1.00 64.25 249 VAL A N 1
ATOM 1892 C CA . VAL A 1 249 ? 9.812 14.187 7.691 1.00 64.25 249 VAL A CA 1
ATOM 1893 C C . VAL A 1 249 ? 9.481 12.982 8.567 1.00 64.25 249 VAL A C 1
ATOM 1895 O O . VAL A 1 249 ? 10.041 12.836 9.644 1.00 64.25 249 VAL A O 1
ATOM 1898 N N . GLY A 1 250 ? 8.532 12.134 8.167 1.00 49.91 250 GLY A N 1
ATOM 1899 C CA . GLY A 1 250 ? 8.204 10.923 8.939 1.00 49.91 250 GLY A CA 1
ATOM 1900 C C . GLY A 1 250 ? 7.616 11.170 10.342 1.00 49.91 250 GLY A C 1
ATOM 1901 O O . GLY A 1 250 ? 7.825 10.365 11.244 1.00 49.91 250 GLY A O 1
ATOM 1902 N N . GLY A 1 251 ? 6.895 12.278 10.544 1.00 65.75 251 GLY A N 1
ATOM 1903 C CA . GLY A 1 251 ? 6.173 12.575 11.790 1.00 65.75 251 GLY A CA 1
ATOM 1904 C C . GLY A 1 251 ? 7.027 13.267 12.855 1.00 65.75 251 GLY A C 1
ATOM 1905 O O . GLY A 1 251 ? 6.877 14.474 13.061 1.00 65.75 251 GLY A O 1
ATOM 1906 N N . ASP A 1 252 ? 7.920 12.521 13.508 1.00 59.19 252 ASP A N 1
ATOM 1907 C CA . ASP A 1 252 ? 8.697 13.008 14.662 1.00 59.19 252 ASP A CA 1
ATOM 1908 C C . ASP A 1 252 ? 10.064 13.594 14.282 1.00 59.19 252 ASP A C 1
ATOM 1910 O O . ASP A 1 252 ? 10.670 14.334 15.063 1.00 59.19 252 ASP A O 1
ATOM 1914 N N . HIS A 1 253 ? 10.565 13.297 13.080 1.00 61.19 253 HIS A N 1
ATOM 1915 C CA . HIS A 1 253 ? 11.844 13.823 12.629 1.00 61.19 253 HIS A CA 1
ATOM 1916 C C . HIS A 1 253 ? 11.669 15.219 12.024 1.00 61.19 253 HIS A C 1
ATOM 1918 O O . HIS A 1 253 ? 10.843 15.464 11.145 1.00 61.19 253 HIS A O 1
ATOM 1924 N N . THR A 1 254 ? 12.450 16.159 12.544 1.00 75.88 254 THR A N 1
ATOM 1925 C CA . THR A 1 254 ? 12.473 17.549 12.099 1.00 75.88 254 THR A CA 1
ATOM 1926 C C . THR A 1 254 ? 13.786 17.785 11.366 1.00 75.88 254 THR A C 1
ATOM 1928 O O . THR A 1 254 ? 14.850 17.702 11.977 1.00 75.88 254 THR A O 1
ATOM 1931 N N . ASP A 1 255 ? 13.709 18.074 10.071 1.00 76.62 255 ASP A N 1
ATOM 1932 C CA . ASP A 1 255 ? 14.870 18.378 9.240 1.00 76.62 255 ASP A CA 1
ATOM 1933 C C . ASP A 1 255 ? 15.265 19.850 9.423 1.00 76.62 255 ASP A C 1
ATOM 1935 O O . ASP A 1 255 ? 14.827 20.762 8.714 1.00 76.62 255 ASP A O 1
ATOM 1939 N N . THR A 1 256 ? 16.082 20.088 10.448 1.00 81.38 256 THR A N 1
ATOM 1940 C CA . THR A 1 256 ? 16.630 21.414 10.752 1.00 81.38 256 THR A CA 1
ATOM 1941 C C . THR A 1 256 ? 17.623 21.912 9.708 1.00 81.38 256 THR A C 1
ATOM 1943 O O . THR A 1 256 ? 17.806 23.124 9.570 1.00 81.38 256 THR A O 1
ATOM 1946 N N . GLU A 1 257 ? 18.266 20.998 8.981 1.00 81.94 257 GLU A N 1
ATOM 1947 C CA . GLU A 1 257 ? 19.249 21.336 7.954 1.00 81.94 257 GLU A CA 1
ATOM 1948 C C . GLU A 1 257 ? 18.557 21.982 6.752 1.00 81.94 257 GLU A C 1
ATOM 1950 O O . GLU A 1 257 ? 18.998 23.029 6.281 1.00 81.94 257 GLU A O 1
ATOM 1955 N N . SER A 1 258 ? 17.399 21.458 6.341 1.00 79.38 258 SER A N 1
ATOM 1956 C CA . SER A 1 258 ? 16.570 22.064 5.295 1.00 79.38 258 SER A CA 1
ATOM 1957 C C . SER A 1 258 ? 16.152 23.504 5.621 1.00 79.38 258 SER A C 1
ATOM 1959 O O . SER A 1 258 ? 16.322 24.390 4.782 1.00 79.38 258 SER A O 1
ATOM 1961 N N . ALA A 1 259 ? 15.682 23.783 6.845 1.00 81.25 259 ALA A N 1
ATOM 1962 C CA . ALA A 1 259 ? 15.328 25.153 7.240 1.00 81.25 259 ALA A CA 1
ATOM 1963 C C . ALA A 1 259 ? 16.536 26.089 7.294 1.00 81.25 259 ALA A C 1
ATOM 1965 O O . ALA A 1 259 ? 16.425 27.253 6.916 1.00 81.25 259 ALA A O 1
ATOM 1966 N N . THR A 1 260 ? 17.689 25.589 7.738 1.00 82.88 260 THR A N 1
ATOM 1967 C CA . THR A 1 260 ? 18.925 26.378 7.789 1.00 82.88 260 THR A CA 1
ATOM 1968 C C . THR A 1 260 ? 19.408 26.714 6.380 1.00 82.88 260 THR A C 1
ATOM 1970 O O . THR A 1 260 ? 19.709 27.870 6.095 1.00 82.88 260 THR A O 1
ATOM 1973 N N . ASN A 1 261 ? 19.400 25.734 5.474 1.00 82.50 261 ASN A N 1
ATOM 1974 C CA . ASN A 1 261 ? 19.757 25.929 4.070 1.00 82.50 261 ASN A CA 1
ATOM 1975 C C . ASN A 1 261 ? 18.787 26.886 3.370 1.00 82.50 261 ASN A C 1
ATOM 1977 O O . ASN A 1 261 ? 19.220 27.779 2.648 1.00 82.50 261 ASN A O 1
ATOM 1981 N N . LEU A 1 262 ? 17.480 26.757 3.614 1.00 79.69 262 LEU A N 1
ATOM 1982 C CA . LEU A 1 262 ? 16.483 27.664 3.049 1.00 79.69 262 LEU A CA 1
ATOM 1983 C C . LEU A 1 262 ? 16.627 29.087 3.602 1.00 79.69 262 LEU A C 1
ATOM 1985 O O . LEU A 1 262 ? 16.529 30.044 2.841 1.00 79.69 262 LEU A O 1
ATOM 1989 N N . SER A 1 263 ? 16.903 29.234 4.900 1.00 81.12 263 SER A N 1
ATOM 1990 C CA . SER A 1 263 ? 17.194 30.538 5.500 1.00 81.12 263 SER A CA 1
ATOM 1991 C C . SER A 1 263 ? 18.429 31.177 4.868 1.00 81.12 263 SER A C 1
ATOM 1993 O O . SER A 1 263 ? 18.392 32.364 4.565 1.00 81.12 263 SER A O 1
ATOM 1995 N N . ALA A 1 264 ? 19.493 30.404 4.632 1.00 81.06 264 ALA A N 1
ATOM 1996 C CA . ALA A 1 264 ? 20.694 30.893 3.960 1.00 81.06 264 ALA A CA 1
ATOM 1997 C C . ALA A 1 264 ? 20.393 31.334 2.521 1.00 81.06 264 ALA A C 1
ATOM 1999 O O . ALA A 1 264 ? 20.745 32.446 2.146 1.00 81.06 264 ALA A O 1
ATOM 2000 N N . LEU A 1 265 ? 19.654 30.529 1.749 1.00 81.06 265 LEU A N 1
ATOM 2001 C CA . LEU A 1 265 ? 19.247 30.877 0.382 1.00 81.06 265 LEU A CA 1
ATOM 2002 C C . LEU A 1 265 ? 18.381 32.142 0.322 1.00 81.06 265 LEU A C 1
ATOM 2004 O O . LEU A 1 265 ? 18.525 32.936 -0.603 1.00 81.06 265 LEU A O 1
ATOM 2008 N N . LEU A 1 266 ? 17.488 32.347 1.294 1.00 73.44 266 LEU A N 1
ATOM 2009 C CA . LEU A 1 266 ? 16.667 33.558 1.381 1.00 73.44 266 LEU A CA 1
ATOM 2010 C C . LEU A 1 266 ? 17.498 34.797 1.730 1.00 73.44 266 LEU A C 1
ATOM 2012 O O . LEU A 1 266 ? 17.190 35.876 1.235 1.00 73.44 266 LEU A O 1
ATOM 2016 N N . SER A 1 267 ? 18.546 34.643 2.543 1.00 73.00 267 SER A N 1
ATOM 2017 C CA . SER A 1 267 ? 19.510 35.713 2.834 1.00 73.00 267 SER A CA 1
ATOM 2018 C C . SER A 1 267 ? 20.491 35.971 1.684 1.00 73.00 267 SER A C 1
ATOM 2020 O O . SER A 1 267 ? 20.973 37.083 1.537 1.00 73.00 267 SER A O 1
ATOM 2022 N N . GLU A 1 268 ? 20.802 34.963 0.865 1.00 69.12 268 GLU A N 1
ATOM 2023 C CA . GLU A 1 268 ? 21.668 35.089 -0.318 1.00 69.12 268 GLU A CA 1
ATOM 2024 C C . GLU A 1 268 ? 20.929 35.609 -1.557 1.00 69.12 268 GLU A C 1
ATOM 2026 O O . GLU A 1 268 ? 21.568 36.076 -2.497 1.00 69.12 268 GLU A O 1
ATOM 2031 N N . ALA A 1 269 ? 19.594 35.555 -1.569 1.00 62.50 269 ALA A N 1
ATOM 2032 C CA . ALA A 1 269 ? 18.746 36.126 -2.618 1.00 62.50 269 ALA A CA 1
ATOM 2033 C C . ALA A 1 269 ? 18.688 37.674 -2.590 1.00 62.50 269 ALA A C 1
ATOM 2035 O O . ALA A 1 269 ? 17.782 38.272 -3.189 1.00 62.50 269 ALA A O 1
ATOM 2036 N N . ASP A 1 270 ? 19.634 38.309 -1.893 1.00 50.44 270 ASP A N 1
ATOM 2037 C CA . ASP A 1 270 ? 19.873 39.753 -1.837 1.00 50.44 270 ASP A CA 1
ATOM 2038 C C . ASP A 1 270 ? 20.307 40.336 -3.189 1.00 50.44 270 ASP A C 1
ATOM 2040 O O . ASP A 1 270 ? 21.318 39.891 -3.780 1.00 50.44 270 ASP A O 1
#

Secondary structure (DSSP, 8-state):
--------------------------S---PPPTTTTTS-EEEPPPEEEEESSTTTTHHHHHHHHHHHHHHHHHHHHHHHHHHHHTT---EEE--PPP-----TT-HHHHHHHHHHHHHHS---SSEEEEEEEEEETTTEEEEEEEEEEETT--EEEEEEEETT-HHHHHS---SHHHHHHHHHHHHTTTTT-SS--TTT-TTHHHHHHHHHHHS-SPPHHHHHHHHHHHHHHHHSSS-----PPPEEETTTEEEHHHHHHHHHHHHH--

Mean predicted aligned error: 14.61 Å